Protein AF-0000000086071853 (afdb_homodimer)

Foldseek 3Di:
DFQQPDPDVRSCCALPPPQRQGTPLPDPVSVVSNVVSVVVSVVCCVVPQLVNVLVVLLVVLVVVPDVVPPVCVVVSVQVNLQSVQVNDDPVPRDHDPVVLVVLLVVCVVPVPVSVVVCVVPPGPDDDVVVNVVVVVPPPD/DFQQPDPDVRRCQADFPPQGQGGDLVDPVSVVSNVVSVVVVVVCCVVPQLVNVLVVLLVVLVVVPDVVPPVCVVVSVQVNLQSVQVNDDPVPRDHDPVVLVVLLVVCVVPVPVSVVVCVVPPGPDDDVVVSVVVVVPPPD

Secondary structure (DSSP, 8-state):
-----EETTEE--EETTTEE--S---SHHHHHHHHHHHHHHHHHHHTT-HHHHHHHHHHHHHHH--TT-HHHHHHHHHHHHHHHHHHS-GGG----HHHHHHHHHHHHH-HHHHHHHHHH-SS----HHHHHHHHTS---/-----EETTEE--EETTTEE--S---SHHHHHHHHHHHHHHHHHHHTT-HHHHHHHHHHHHHHH--TT-HHHHHHHHHHHHHHHHHHS-GGG----HHHHHHHHHHHHH-HHHHHHHHHH-SS----HHHHHHHHTS---

Radius of gyration: 21.63 Å; Cα contacts (8 Å, |Δi|>4): 317; chains: 2; bounding box: 40×64×54 Å

Organism: Haemaphysalis longicornis (NCBI:txid44386)

Structure (mmCIF, N/CA/C/O backbone):
data_AF-0000000086071853-model_v1
#
loop_
_entity.id
_entity.type
_entity.pdbx_description
1 polymer 'THAP9-like helix-turn-helix domain-containing protein'
#
loop_
_atom_site.group_PDB
_atom_site.id
_atom_site.type_symbol
_atom_site.label_atom_id
_atom_site.label_alt_id
_atom_site.label_comp_id
_atom_site.label_asym_id
_atom_site.label_entity_id
_atom_site.label_seq_id
_atom_site.pdbx_PDB_ins_code
_atom_site.Cartn_x
_atom_site.Cartn_y
_atom_site.Cartn_z
_atom_site.occupancy
_atom_site.B_iso_or_equiv
_atom_site.auth_seq_id
_atom_site.auth_comp_id
_atom_site.auth_asym_id
_atom_site.auth_atom_id
_atom_site.pdbx_PDB_model_num
ATOM 1 N N . MET A 1 1 ? -1.472 40.062 4.426 1 23.14 1 MET A N 1
ATOM 2 C CA . MET A 1 1 ? -0.405 39.062 4.559 1 23.14 1 MET A CA 1
ATOM 3 C C . MET A 1 1 ? -0.941 37.656 4.34 1 23.14 1 MET A C 1
ATOM 5 O O . MET A 1 1 ? -1.941 37.281 4.941 1 23.14 1 MET A O 1
ATOM 9 N N . SER A 1 2 ? -0.938 37.125 3.193 1 24.7 2 SER A N 1
ATOM 10 C CA . SER A 1 2 ? -1.424 35.844 2.691 1 24.7 2 SER A CA 1
ATOM 11 C C . SER A 1 2 ? -0.624 34.688 3.273 1 24.7 2 SER A C 1
ATOM 13 O O . SER A 1 2 ? 0.604 34.75 3.367 1 24.7 2 SER A O 1
ATOM 15 N N . VAL A 1 3 ? -1.138 34.156 4.434 1 28.75 3 VAL A N 1
ATOM 16 C CA . VAL A 1 3 ? -0.378 33 4.875 1 28.75 3 VAL A CA 1
ATOM 17 C C . VAL A 1 3 ? -0.759 31.781 4.035 1 28.75 3 VAL A C 1
ATOM 19 O O . VAL A 1 3 ? -1.941 31.453 3.904 1 28.75 3 VAL A O 1
ATOM 22 N N . THR A 1 4 ? -0.105 31.484 3.068 1 30.19 4 THR A N 1
ATOM 23 C CA . THR A 1 4 ? -0.177 30.281 2.242 1 30.19 4 THR A CA 1
ATOM 24 C C . THR A 1 4 ? 0.423 29.078 2.977 1 30.19 4 THR A C 1
ATOM 26 O O . THR A 1 4 ? 1.567 29.141 3.43 1 30.19 4 THR A O 1
ATOM 29 N N . LEU A 1 5 ? -0.511 28.359 3.623 1 32.66 5 LEU A N 1
ATOM 30 C CA . LEU A 1 5 ? -0.001 27.156 4.262 1 32.66 5 LEU A CA 1
ATOM 31 C C . LEU A 1 5 ? 0.307 26.078 3.221 1 32.66 5 LEU A C 1
ATOM 33 O O . LEU A 1 5 ? -0.531 25.781 2.367 1 32.66 5 LEU A O 1
ATOM 37 N N . HIS A 1 6 ? 1.364 26.062 2.816 1 33.53 6 HIS A N 1
ATOM 38 C CA . HIS A 1 6 ? 1.812 25.094 1.818 1 33.53 6 HIS A CA 1
ATOM 39 C C . HIS A 1 6 ? 2.078 23.734 2.451 1 33.53 6 HIS A C 1
ATOM 41 O O . HIS A 1 6 ? 2.688 23.641 3.521 1 33.53 6 HIS A O 1
ATOM 47 N N . VAL A 1 7 ? 1.104 22.984 2.369 1 32.97 7 VAL A N 1
ATOM 48 C CA . VAL A 1 7 ? 1.358 21.594 2.713 1 32.97 7 VAL A CA 1
ATOM 49 C C . VAL A 1 7 ? 2.156 20.922 1.598 1 32.97 7 VAL A C 1
ATOM 51 O O . VAL A 1 7 ? 1.646 20.719 0.492 1 32.97 7 VAL A O 1
ATOM 54 N N . MET A 1 8 ? 3.439 20.766 1.644 1 33.81 8 MET A N 1
ATOM 55 C CA . MET A 1 8 ? 4.465 20.5 0.64 1 33.81 8 MET A CA 1
ATOM 56 C C . MET A 1 8 ? 4.562 21.656 -0.358 1 33.81 8 MET A C 1
ATOM 58 O O . MET A 1 8 ? 4.336 22.812 -0.004 1 33.81 8 MET A O 1
ATOM 62 N N . LYS A 1 9 ? 5.102 21.625 -1.516 1 36.38 9 LYS A N 1
ATOM 63 C CA . LYS A 1 9 ? 5.027 22.609 -2.594 1 36.38 9 LYS A CA 1
ATOM 64 C C . LYS A 1 9 ? 3.588 22.812 -3.055 1 36.38 9 LYS A C 1
ATOM 66 O O . LYS A 1 9 ? 3.342 23.453 -4.078 1 36.38 9 LYS A O 1
ATOM 71 N N . THR A 1 10 ? 2.725 21.953 -2.611 1 30.94 10 THR A N 1
ATOM 72 C CA . THR A 1 10 ? 1.334 22.156 -2.998 1 30.94 10 THR A CA 1
ATOM 73 C C . THR A 1 10 ? 0.637 23.094 -2.016 1 30.94 10 THR A C 1
ATOM 75 O O . THR A 1 10 ? 0.728 22.922 -0.801 1 30.94 10 THR A O 1
ATOM 78 N N . ALA A 1 11 ? 0.407 24.234 -2.361 1 35.19 11 ALA A N 1
ATOM 79 C CA . ALA A 1 11 ? -0.503 25.125 -1.643 1 35.19 11 ALA A CA 1
ATOM 80 C C . ALA A 1 11 ? -1.733 24.375 -1.151 1 35.19 11 ALA A C 1
ATOM 82 O O . ALA A 1 11 ? -2.436 23.734 -1.941 1 35.19 11 ALA A O 1
ATOM 83 N N . VAL A 1 12 ? -1.553 23.719 0.086 1 35.72 12 VAL A N 1
ATOM 84 C CA . VAL A 1 12 ? -2.76 23.094 0.626 1 35.72 12 VAL A CA 1
ATOM 85 C C . VAL A 1 12 ? -3.705 24.172 1.143 1 35.72 12 VAL A C 1
ATOM 87 O O . VAL A 1 12 ? -3.383 24.891 2.096 1 35.72 12 VAL A O 1
ATOM 90 N N . ARG A 1 13 ? -4.402 24.734 0.307 1 41.09 13 ARG A N 1
ATOM 91 C CA . ARG A 1 13 ? -5.398 25.766 0.585 1 41.09 13 ARG A CA 1
ATOM 92 C C . ARG A 1 13 ? -6.504 25.234 1.489 1 41.09 13 ARG A C 1
ATOM 94 O O . ARG A 1 13 ? -7.242 26.016 2.102 1 41.09 13 ARG A O 1
ATOM 101 N N . LYS A 1 14 ? -6.859 23.938 1.323 1 38.22 14 LYS A N 1
ATOM 102 C CA . LYS A 1 14 ? -7.945 23.297 2.059 1 38.22 14 LYS A CA 1
ATOM 103 C C . LYS A 1 14 ? -7.434 22.125 2.879 1 38.22 14 LYS A C 1
ATOM 105 O O . LYS A 1 14 ? -6.668 21.297 2.377 1 38.22 14 LYS A O 1
ATOM 110 N N . LEU A 1 15 ? -7.316 22.328 4.094 1 35.12 15 LEU A N 1
ATOM 111 C CA . LEU A 1 15 ? -6.961 21.219 4.977 1 35.12 15 LEU A CA 1
ATOM 112 C C . LEU A 1 15 ? -8.203 20.438 5.402 1 35.12 15 LEU A C 1
ATOM 114 O O . LEU A 1 15 ? -9.062 20.984 6.113 1 35.12 15 LEU A O 1
ATOM 118 N N . GLY A 1 16 ? -8.367 19.375 4.91 1 36.28 16 GLY A N 1
ATOM 119 C CA . GLY A 1 16 ? -9.586 18.594 5.094 1 36.28 16 GLY A CA 1
ATOM 120 C C . GLY A 1 16 ? -10.773 19.172 4.359 1 36.28 16 GLY A C 1
ATOM 121 O O . GLY A 1 16 ? -10.617 20.062 3.514 1 36.28 16 GLY A O 1
ATOM 122 N N . ALA A 1 17 ? -11.93 18.453 4.273 1 37.22 17 ALA A N 1
ATOM 123 C CA . ALA A 1 17 ? -13.125 18.922 3.566 1 37.22 17 ALA A CA 1
ATOM 124 C C . ALA A 1 17 ? -13.477 20.344 3.967 1 37.22 17 ALA A C 1
ATOM 126 O O . ALA A 1 17 ? -14.133 21.062 3.207 1 37.22 17 ALA A O 1
ATOM 127 N N . ASN A 1 18 ? -13.305 20.562 5.121 1 35.5 18 ASN A N 1
ATOM 128 C CA . ASN A 1 18 ? -13.938 21.781 5.637 1 35.5 18 ASN A CA 1
ATOM 129 C C . ASN A 1 18 ? -12.906 22.844 5.988 1 35.5 18 ASN A C 1
ATOM 131 O O . ASN A 1 18 ? -13.25 23.891 6.543 1 35.5 18 ASN A O 1
ATOM 135 N N . LEU A 1 19 ? -11.758 22.406 6.121 1 35.84 19 LEU A N 1
ATOM 136 C CA . LEU A 1 19 ? -10.922 23.453 6.676 1 35.84 19 LEU A CA 1
ATOM 137 C C . LEU A 1 19 ? -10.328 24.312 5.566 1 35.84 19 LEU A C 1
ATOM 139 O O . LEU A 1 19 ? -9.586 23.812 4.719 1 35.84 19 LEU A O 1
ATOM 143 N N . VAL A 1 20 ? -10.914 25.281 5.301 1 34.81 20 VAL A N 1
ATOM 144 C CA . VAL A 1 20 ? -10.383 26.359 4.48 1 34.81 20 VAL A CA 1
ATOM 145 C C . VAL A 1 20 ? -9.18 27 5.176 1 34.81 20 VAL A C 1
ATOM 147 O O . VAL A 1 20 ? -9.266 27.391 6.34 1 34.81 20 VAL A O 1
ATOM 150 N N . VAL A 1 21 ? -7.992 26.609 4.875 1 38.59 21 VAL A N 1
ATOM 151 C CA . VAL A 1 21 ? -6.781 27.219 5.406 1 38.59 21 VAL A CA 1
ATOM 152 C C . VAL A 1 21 ? -6.77 28.703 5.066 1 38.59 21 VAL A C 1
ATOM 154 O O . VAL A 1 21 ? -6.754 29.078 3.891 1 38.59 21 VAL A O 1
ATOM 157 N N . PRO A 1 22 ? -7.133 29.484 5.996 1 37.41 22 PRO A N 1
ATOM 158 C CA . PRO A 1 22 ? -7.164 30.906 5.652 1 37.41 22 PRO A CA 1
ATOM 159 C C . PRO A 1 22 ? -5.828 31.406 5.109 1 37.41 22 PRO A C 1
ATOM 161 O O . PRO A 1 22 ? -4.777 30.844 5.438 1 37.41 22 PRO A O 1
ATOM 164 N N . GLU A 1 23 ? -5.777 32.125 4.039 1 37.16 23 GLU A N 1
ATOM 165 C CA . GLU A 1 23 ? -4.609 32.781 3.449 1 37.16 23 GLU A CA 1
ATOM 166 C C . GLU A 1 23 ? -3.656 33.281 4.527 1 37.16 23 GLU A C 1
ATOM 168 O O . GLU A 1 23 ? -2.795 32.531 5 1 37.16 23 GLU A O 1
ATOM 173 N N . ILE A 1 24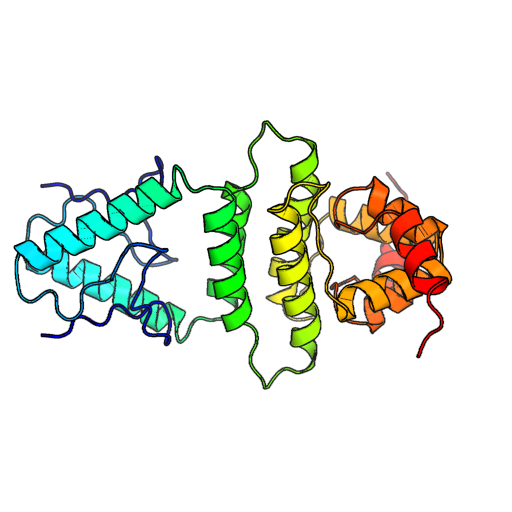 ? -3.137 34.656 4.586 1 37.38 24 ILE A N 1
ATOM 174 C CA . ILE A 1 24 ? -2.281 35.406 5.496 1 37.38 24 ILE A CA 1
ATOM 175 C C . ILE A 1 24 ? -3.014 35.656 6.812 1 37.38 24 ILE A C 1
ATOM 177 O O . ILE A 1 24 ? -4.066 36.312 6.84 1 37.38 24 ILE A O 1
ATOM 181 N N . ALA A 1 25 ? -2.932 34.719 7.719 1 42.28 25 ALA A N 1
ATOM 182 C CA . ALA A 1 25 ? -3.516 35.125 8.992 1 42.28 25 ALA A CA 1
ATOM 183 C C . ALA A 1 25 ? -2.789 36.344 9.578 1 42.28 25 ALA A C 1
ATOM 185 O O . ALA A 1 25 ? -1.699 36.188 10.141 1 42.28 25 ALA A O 1
ATOM 186 N N . ASP A 1 26 ? -2.963 37.531 9.07 1 42.69 26 ASP A N 1
ATOM 187 C CA . ASP A 1 26 ? -2.406 38.812 9.477 1 42.69 26 ASP A CA 1
ATOM 188 C C . ASP A 1 26 ? -2.975 39.25 10.82 1 42.69 26 ASP A C 1
ATOM 190 O O . ASP A 1 26 ? -2.59 40.312 11.352 1 42.69 26 ASP A O 1
ATOM 194 N N . SER A 1 27 ? -3.965 38.562 11.422 1 47.28 27 SER A N 1
ATOM 195 C CA . SER A 1 27 ? -4.539 39 12.688 1 47.28 27 SER A CA 1
ATOM 196 C C . SER A 1 27 ? -4.57 37.875 13.703 1 47.28 27 SER A C 1
ATOM 198 O O . SER A 1 27 ? -4.484 36.688 13.336 1 47.28 27 SER A O 1
ATOM 200 N N . LYS A 1 28 ? -4.438 38.281 15.086 1 49.62 28 LYS A N 1
ATOM 201 C CA . LYS A 1 28 ? -4.562 37.312 16.188 1 49.62 28 LYS A CA 1
ATOM 202 C C . LYS A 1 28 ? -5.766 36.406 15.984 1 49.62 28 LYS A C 1
ATOM 204 O O . LYS A 1 28 ? -5.672 35.188 16.203 1 49.62 28 LYS A O 1
ATOM 209 N N . ASN A 1 29 ? -6.785 36.938 15.539 1 50.5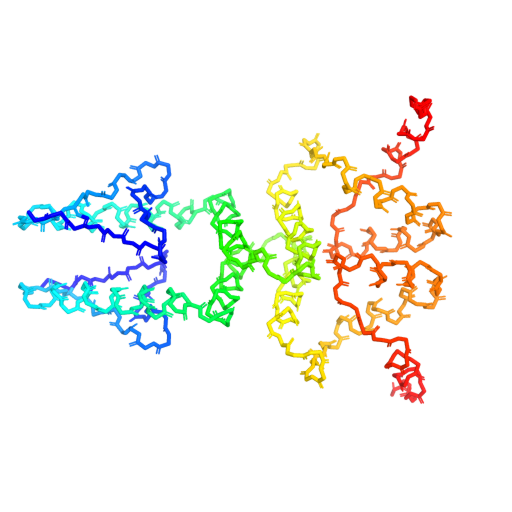3 29 ASN A N 1
ATOM 210 C CA . ASN A 1 29 ? -8.008 36.156 15.305 1 50.53 29 ASN A CA 1
ATOM 211 C C . ASN A 1 29 ? -7.84 35.188 14.156 1 50.53 29 ASN A C 1
ATOM 213 O O . ASN A 1 29 ? -8.344 34.062 14.219 1 50.53 29 ASN A O 1
ATOM 217 N N . GLY A 1 30 ? -7.113 35.594 13.18 1 48.31 30 GLY A N 1
ATOM 218 C CA . GLY A 1 30 ? -6.879 34.688 12.055 1 48.31 30 GLY A CA 1
ATOM 219 C C . GLY A 1 30 ? -6.031 33.5 12.414 1 48.31 30 GLY A C 1
ATOM 220 O O . GLY A 1 30 ? -6.293 32.375 11.953 1 48.31 30 GLY A O 1
ATOM 221 N N . ILE A 1 31 ? -5.156 33.781 13.242 1 50.09 31 ILE A N 1
ATOM 222 C CA . ILE A 1 31 ? -4.281 32.719 13.719 1 50.09 31 ILE A CA 1
ATOM 223 C C . ILE A 1 31 ? -5.078 31.734 14.586 1 50.09 31 ILE A C 1
ATOM 225 O O . ILE A 1 31 ? -4.93 30.516 14.453 1 50.09 31 ILE A O 1
ATOM 229 N N . VAL A 1 32 ? -5.887 32.219 15.422 1 51.56 32 VAL A N 1
ATOM 230 C CA . VAL A 1 32 ? -6.738 31.391 16.266 1 51.56 32 VAL A CA 1
ATOM 231 C C . VAL A 1 32 ? -7.68 30.562 15.398 1 51.56 32 VAL A C 1
ATOM 233 O O . VAL A 1 32 ? -7.848 29.359 15.625 1 51.56 32 VAL A O 1
ATOM 236 N N . GLU A 1 33 ? -8.242 31.078 14.43 1 53.03 33 GLU A N 1
ATOM 237 C CA . GLU A 1 33 ? -9.141 30.359 13.523 1 53.03 33 GLU A CA 1
ATOM 238 C C . GLU A 1 33 ? -8.414 29.25 12.773 1 53.03 33 GLU A C 1
ATOM 240 O O . GLU A 1 33 ? -8.961 28.172 12.578 1 53.03 33 GLU A O 1
ATOM 245 N N . LEU A 1 34 ? -7.262 29.578 12.391 1 52.19 34 LEU A N 1
ATOM 246 C CA . LEU A 1 34 ? -6.441 28.578 11.727 1 52.19 34 LEU A CA 1
ATOM 247 C C . LEU A 1 34 ? -6.129 27.422 12.672 1 52.19 34 LEU A C 1
ATOM 249 O O . LEU A 1 34 ? -6.223 26.25 12.281 1 52.19 34 LEU A O 1
ATOM 253 N N . LEU A 1 35 ? -5.781 27.922 13.797 1 51.69 35 LEU A N 1
ATOM 254 C CA . LEU A 1 35 ? -5.449 26.906 14.789 1 51.69 35 LEU A CA 1
ATOM 255 C C . LEU A 1 35 ? -6.672 26.062 15.133 1 51.69 35 LEU A C 1
ATOM 257 O O . LEU A 1 35 ? -6.578 24.844 15.266 1 51.69 35 LEU A O 1
ATOM 261 N N . GLU A 1 36 ? -7.766 26.734 15.266 1 52.88 36 GLU A N 1
ATOM 262 C CA . GLU A 1 36 ? -9.023 26.031 15.477 1 52.88 36 GLU A CA 1
ATOM 263 C C . GLU A 1 36 ? -9.359 25.125 14.289 1 52.88 36 GLU A C 1
ATOM 265 O O . GLU A 1 36 ? -9.867 24.016 14.469 1 52.88 36 GLU A O 1
ATOM 270 N N . GLY A 1 37 ? -9.133 25.562 13.211 1 49.47 37 GLY A N 1
ATOM 271 C CA . GLY A 1 37 ? -9.336 24.75 12.016 1 49.47 37 GLY A CA 1
ATOM 272 C C . GLY A 1 37 ? -8.461 23.516 11.984 1 49.47 37 GLY A C 1
ATOM 273 O O . GLY A 1 37 ? -8.93 22.438 11.641 1 49.47 37 GLY A O 1
ATOM 274 N N . ILE A 1 38 ? -7.266 23.797 12.344 1 50.34 38 ILE A N 1
ATOM 275 C CA . ILE A 1 38 ? -6.324 22.672 12.406 1 50.34 38 ILE A CA 1
ATOM 276 C C . ILE A 1 38 ? -6.746 21.703 13.508 1 50.34 38 ILE A C 1
ATOM 278 O O . ILE A 1 38 ? -6.672 20.484 13.328 1 50.34 38 ILE A O 1
ATOM 282 N N . GLU A 1 39 ? -7.125 22.297 14.641 1 46.91 39 GLU A N 1
ATOM 283 C CA . GLU A 1 39 ? -7.621 21.469 15.734 1 46.91 39 GLU A CA 1
ATOM 284 C C . GLU A 1 39 ? -8.852 20.672 15.312 1 46.91 39 GLU A C 1
ATOM 286 O O . GLU A 1 39 ? -8.977 19.484 15.641 1 46.91 39 GLU A O 1
ATOM 291 N N . LYS A 1 40 ? -9.672 21.422 14.797 1 47.06 40 LYS A N 1
ATOM 292 C CA . LYS A 1 40 ? -10.852 20.734 14.281 1 47.06 40 LYS A CA 1
ATOM 293 C C . LYS A 1 40 ? -10.477 19.703 13.219 1 47.06 40 LYS A C 1
ATOM 295 O O . LYS A 1 40 ? -11.062 18.625 13.164 1 47.06 40 LYS A O 1
ATOM 300 N N . TRP A 1 41 ? -9.664 20.125 12.469 1 46.09 41 TRP A N 1
ATOM 301 C CA . TRP A 1 41 ? -9.141 19.188 11.484 1 46.09 41 TRP A CA 1
ATOM 302 C C . TRP A 1 41 ? -8.5 17.984 12.172 1 46.09 41 TRP A C 1
ATOM 304 O O . TRP A 1 41 ? -8.695 16.844 11.75 1 46.09 41 TRP A O 1
ATOM 314 N N . ASP A 1 42 ? -7.656 18.328 13.117 1 43.88 42 ASP A N 1
ATOM 315 C CA . ASP A 1 42 ? -7.055 17.266 13.906 1 43.88 42 ASP A CA 1
ATOM 316 C C . ASP A 1 42 ? -8.117 16.453 14.648 1 43.88 42 ASP A C 1
ATOM 318 O O . ASP A 1 42 ? -8.039 15.234 14.727 1 43.88 42 ASP A O 1
ATOM 322 N N . GLY A 1 43 ? -8.852 17.203 15.383 1 41.69 43 GLY A N 1
ATOM 323 C CA . GLY A 1 43 ? -10 16.531 15.969 1 41.69 43 GLY A CA 1
ATOM 324 C C . GLY A 1 43 ? -10.82 15.75 14.961 1 41.69 43 GLY A C 1
ATOM 325 O O . GLY A 1 43 ? -11.273 14.641 15.242 1 41.69 43 GLY A O 1
ATOM 326 N N . ASP A 1 44 ? -11.18 16.469 14.07 1 40.16 44 ASP A N 1
ATOM 327 C CA . ASP A 1 44 ? -11.914 15.797 13 1 40.16 44 ASP A CA 1
ATOM 328 C C . ASP A 1 44 ? -11.07 14.688 12.375 1 40.16 44 ASP A C 1
ATOM 330 O O . ASP A 1 44 ? -11.609 13.664 11.938 1 40.16 44 ASP A O 1
ATOM 334 N N . LEU A 1 45 ? -9.797 14.961 12.211 1 40.28 45 LEU A N 1
ATOM 335 C CA . LEU A 1 45 ? -8.953 13.844 11.836 1 40.28 45 LEU A CA 1
ATOM 336 C C . LEU A 1 45 ? -8.984 12.75 12.898 1 40.28 45 LEU A C 1
ATOM 338 O O . LEU A 1 45 ? -8.914 11.562 12.586 1 40.28 45 LEU A O 1
ATOM 342 N N . MET A 1 46 ? -8.836 13.133 14.203 1 41.56 46 MET A N 1
ATOM 343 C CA . MET A 1 46 ? -8.945 12.125 15.25 1 41.56 46 MET A CA 1
ATOM 344 C C . MET A 1 46 ? -10.281 11.383 15.156 1 41.56 46 MET A C 1
ATOM 346 O O . MET A 1 46 ? -10.398 10.25 15.633 1 41.56 46 MET A O 1
ATOM 350 N N . SER A 1 47 ? -11.219 12.18 15.336 1 43.44 47 SER A N 1
ATOM 351 C CA . SER A 1 47 ? -12.367 11.344 15.023 1 43.44 47 SER A CA 1
ATOM 352 C C . SER A 1 47 ? -12.242 10.719 13.633 1 43.44 47 SER A C 1
ATOM 354 O O . SER A 1 47 ? -13.008 11.047 12.727 1 43.44 47 SER A O 1
ATOM 356 N N . ASP A 1 48 ? -10.992 10.898 13.156 1 49.62 48 ASP A N 1
ATOM 357 C CA . ASP A 1 48 ? -10.523 10.797 11.773 1 49.62 48 ASP A CA 1
ATOM 358 C C . ASP A 1 48 ? -11.008 9.5 11.125 1 49.62 48 ASP A C 1
ATOM 360 O O . ASP A 1 48 ? -10.648 8.406 11.578 1 49.62 48 ASP A O 1
ATOM 364 N N . SER A 1 49 ? -12.125 9.719 10.664 1 66.12 49 SER A N 1
ATOM 365 C CA . SER A 1 49 ? -12.773 8.633 9.938 1 66.12 49 SER A CA 1
ATOM 366 C C . SER A 1 49 ? -11.781 7.914 9.023 1 66.12 49 SER A C 1
ATOM 368 O O . SER A 1 49 ? -10.789 8.5 8.594 1 66.12 49 SER A O 1
ATOM 370 N N . VAL A 1 50 ? -11.656 6.766 9.266 1 78.75 50 VAL A N 1
ATOM 371 C CA . VAL A 1 50 ? -10.922 5.898 8.352 1 78.75 50 VAL A CA 1
ATOM 372 C C . VAL A 1 50 ? -10.859 6.539 6.969 1 78.75 50 VAL A C 1
ATOM 374 O O . VAL A 1 50 ? -9.812 6.523 6.316 1 78.75 50 VAL A O 1
ATOM 377 N N . ALA A 1 51 ? -11.82 7.273 6.664 1 81.25 51 ALA A N 1
ATOM 378 C CA . ALA A 1 51 ? -11.914 7.887 5.344 1 81.25 51 ALA A CA 1
ATOM 379 C C . ALA A 1 51 ? -10.938 9.047 5.207 1 81.25 51 ALA A C 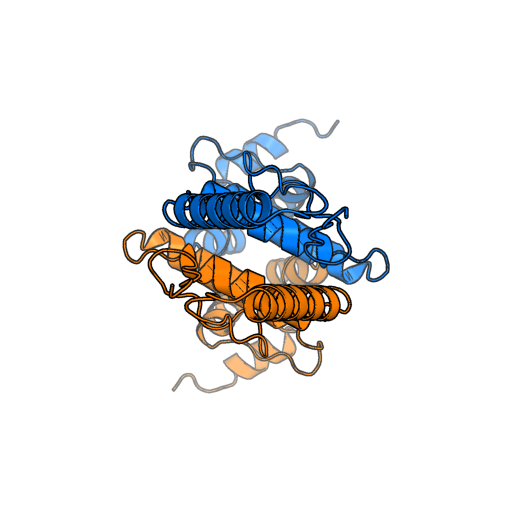1
ATOM 381 O O . ALA A 1 51 ? -10.266 9.188 4.184 1 81.25 51 ALA A O 1
ATOM 382 N N . GLU A 1 52 ? -10.852 9.781 6.18 1 75.94 52 GLU A N 1
ATOM 383 C CA . GLU A 1 52 ? -9.969 10.945 6.133 1 75.94 52 GLU A CA 1
ATOM 384 C C . GLU A 1 52 ? -8.5 10.523 6.078 1 75.94 52 GLU A C 1
ATOM 386 O O . GLU A 1 52 ? -7.703 11.125 5.355 1 75.94 52 GLU A O 1
ATOM 391 N N . ILE A 1 53 ? -8.164 9.586 6.863 1 79.75 53 ILE A N 1
ATOM 392 C CA . ILE A 1 53 ? -6.801 9.062 6.867 1 79.75 53 ILE A CA 1
ATOM 393 C C . ILE A 1 53 ? -6.465 8.484 5.496 1 79.75 53 ILE A C 1
ATOM 395 O O . ILE A 1 53 ? -5.398 8.766 4.941 1 79.75 53 ILE A O 1
ATOM 399 N N . CYS A 1 54 ? -7.32 7.738 5 1 87 54 CYS A N 1
ATOM 400 C CA . CYS A 1 54 ? -7.102 7.141 3.689 1 87 54 CYS A CA 1
ATOM 401 C C . CYS A 1 54 ? -6.918 8.211 2.621 1 87 54 CYS A C 1
ATOM 403 O O . CYS A 1 54 ? -6.043 8.094 1.764 1 87 54 CYS A O 1
ATOM 405 N N . GLU A 1 55 ? -7.656 9.227 2.688 1 83.62 55 GLU A N 1
ATOM 406 C CA . GLU A 1 55 ? -7.516 10.336 1.743 1 83.62 55 GLU A CA 1
ATOM 407 C C . GLU A 1 55 ? -6.152 11.008 1.879 1 83.62 55 GLU A C 1
ATOM 409 O O . GLU A 1 55 ? -5.512 11.328 0.876 1 83.62 55 GLU A O 1
ATOM 414 N N . ALA A 1 56 ? -5.812 11.195 3.061 1 76.19 56 ALA A N 1
ATOM 415 C CA . ALA A 1 56 ? -4.508 11.797 3.32 1 76.19 56 ALA A CA 1
ATOM 416 C C . ALA A 1 56 ? -3.379 10.922 2.789 1 76.19 56 ALA A C 1
ATOM 418 O O . ALA A 1 56 ? -2.432 11.422 2.178 1 76.19 56 ALA A O 1
ATOM 419 N N . VAL A 1 57 ? -3.453 9.664 3.029 1 87.88 57 VAL A N 1
ATOM 420 C CA . VAL A 1 57 ? -2.459 8.727 2.521 1 87.88 57 VAL A CA 1
ATOM 421 C C . VAL A 1 57 ? -2.389 8.82 0.998 1 87.88 57 VAL A C 1
ATOM 423 O O . VAL A 1 57 ? -1.301 8.922 0.426 1 87.88 57 VAL A O 1
ATOM 426 N N . CYS A 1 58 ? -3.484 8.875 0.397 1 88.62 58 CYS A N 1
ATOM 427 C CA . CYS A 1 58 ? -3.525 8.945 -1.059 1 88.62 58 CYS A CA 1
ATOM 428 C C . CYS A 1 58 ? -2.914 10.25 -1.558 1 88.62 58 CYS A C 1
ATOM 430 O O . CYS A 1 58 ? -2.199 10.266 -2.561 1 88.62 58 CYS A O 1
ATOM 432 N N . LEU A 1 59 ? -3.146 11.289 -0.858 1 81.69 59 LEU A N 1
ATOM 433 C CA . LEU A 1 59 ? -2.564 12.57 -1.229 1 81.69 59 LEU A CA 1
ATOM 434 C C . LEU A 1 59 ? -1.043 12.531 -1.134 1 81.69 59 LEU A C 1
ATOM 436 O O . LEU A 1 59 ? -0.346 13.023 -2.021 1 81.69 59 LEU A O 1
ATOM 440 N N . LEU A 1 60 ? -0.574 11.977 -0.148 1 81.5 60 LEU A N 1
ATOM 441 C CA . LEU A 1 60 ? 0.865 11.836 0.051 1 81.5 60 LEU A CA 1
ATOM 442 C C . LEU A 1 60 ? 1.478 10.93 -1.008 1 81.5 60 LEU A C 1
ATOM 444 O O . LEU A 1 60 ? 2.537 11.234 -1.56 1 81.5 60 LEU A O 1
ATOM 448 N N . LEU A 1 61 ? 0.83 9.883 -1.312 1 88.81 61 LEU A N 1
ATOM 449 C CA . LEU A 1 61 ? 1.297 8.969 -2.35 1 88.81 61 LEU A CA 1
ATOM 450 C C . LEU A 1 61 ? 1.373 9.68 -3.701 1 88.81 61 LEU A C 1
ATOM 452 O O . LEU A 1 61 ? 2.311 9.453 -4.469 1 88.81 61 LEU A O 1
ATOM 456 N N . ASP A 1 62 ? 0.466 10.516 -4.008 1 82.75 62 ASP A N 1
ATOM 457 C CA . ASP A 1 62 ? 0.485 11.281 -5.254 1 82.75 62 ASP A CA 1
ATOM 458 C C . ASP A 1 62 ? 1.722 12.172 -5.328 1 82.75 62 ASP A C 1
ATOM 460 O O . ASP A 1 62 ? 2.238 12.438 -6.418 1 82.75 62 ASP A O 1
ATOM 464 N N . GLN A 1 63 ? 2.176 12.539 -4.25 1 77.06 63 GLN A N 1
ATOM 465 C CA . GLN A 1 63 ? 3.367 13.383 -4.207 1 77.06 63 GLN A CA 1
ATOM 466 C C . GLN A 1 63 ? 4.621 12.578 -4.527 1 77.06 63 GLN A C 1
ATOM 468 O O . GLN A 1 63 ? 5.645 13.141 -4.918 1 77.06 63 GLN A O 1
ATOM 473 N N . LEU A 1 64 ? 4.586 11.344 -4.199 1 81.62 64 LEU A N 1
ATOM 474 C CA . LEU A 1 64 ? 5.719 10.477 -4.5 1 81.62 64 LEU A CA 1
ATOM 475 C C . LEU A 1 64 ? 5.785 10.164 -5.992 1 81.62 64 LEU A C 1
ATOM 477 O O . LEU A 1 64 ? 6.84 9.789 -6.504 1 81.62 64 LEU A O 1
ATOM 481 N N . SER A 1 65 ? 4.633 10.227 -6.613 1 75.62 65 SER A N 1
ATOM 482 C CA . SER A 1 65 ? 4.578 9.898 -8.031 1 75.62 65 SER A CA 1
ATOM 483 C C . SER A 1 65 ? 5.266 10.977 -8.875 1 75.62 65 SER A C 1
ATOM 485 O O . SER A 1 65 ? 4.852 12.133 -8.859 1 75.62 65 SER A O 1
ATOM 487 N N . THR A 1 66 ? 6.535 11 -8.891 1 66.12 66 THR A N 1
ATOM 488 C CA . THR A 1 66 ? 7.246 11.93 -9.766 1 66.12 66 THR A CA 1
ATOM 489 C C . THR A 1 66 ? 7.367 11.359 -11.172 1 66.12 66 THR A C 1
ATOM 491 O O . THR A 1 66 ? 7.504 10.148 -11.352 1 66.12 66 THR A O 1
ATOM 494 N N . PRO A 1 67 ? 6.855 12.172 -12.094 1 56.72 67 PRO A N 1
ATOM 495 C CA . PRO A 1 67 ? 6.84 11.75 -13.5 1 56.72 67 PRO A CA 1
ATOM 496 C C . PRO A 1 67 ? 8.164 11.133 -13.938 1 56.72 67 PRO A C 1
ATOM 498 O O . PRO A 1 67 ? 8.211 10.406 -14.938 1 56.72 67 PRO A O 1
ATOM 501 N N . HIS A 1 68 ? 9.195 11.383 -13.328 1 53.91 68 HIS A N 1
ATOM 502 C CA . HIS A 1 68 ? 10.469 10.969 -13.891 1 53.91 68 HIS A CA 1
ATOM 503 C C . HIS A 1 68 ? 10.781 9.516 -13.555 1 53.91 68 HIS A C 1
ATOM 505 O O . HIS A 1 68 ? 11.68 8.914 -14.133 1 53.91 68 HIS A O 1
ATOM 511 N N . ALA A 1 69 ? 10.148 9.008 -12.586 1 56.16 69 ALA A N 1
ATOM 512 C CA . ALA A 1 69 ? 10.531 7.629 -12.305 1 56.16 69 ALA A CA 1
ATOM 513 C C . ALA A 1 69 ? 9.445 6.652 -12.742 1 56.16 69 ALA A C 1
ATOM 515 O O . ALA A 1 69 ? 8.445 6.469 -12.039 1 56.16 69 ALA A O 1
ATOM 516 N N . GLU A 1 70 ? 9.328 6.328 -14.016 1 57.75 70 GLU A N 1
ATOM 517 C CA . GLU A 1 70 ? 8.359 5.426 -14.633 1 57.75 70 GLU A CA 1
ATOM 518 C C . GLU A 1 70 ? 8.133 4.188 -13.773 1 57.75 70 GLU A C 1
ATOM 520 O O . GLU A 1 70 ? 6.992 3.732 -13.625 1 57.75 70 GLU A O 1
ATOM 525 N N . ASP A 1 71 ? 9.211 3.721 -13.086 1 63.19 71 ASP A N 1
ATOM 526 C CA . ASP A 1 71 ? 9.164 2.439 -12.383 1 63.19 71 ASP A CA 1
ATOM 527 C C . ASP A 1 71 ? 8.391 2.559 -11.07 1 63.19 71 ASP A C 1
ATOM 529 O O . ASP A 1 71 ? 7.742 1.604 -10.641 1 63.19 71 ASP A O 1
ATOM 533 N N . ASP A 1 72 ? 8.164 3.736 -10.664 1 75 72 ASP A N 1
ATOM 534 C CA . ASP A 1 72 ? 7.578 3.926 -9.344 1 75 72 ASP A CA 1
ATOM 535 C C . ASP A 1 72 ? 6.07 4.141 -9.438 1 75 72 ASP A C 1
ATOM 537 O O . ASP A 1 72 ? 5.352 3.99 -8.445 1 75 72 ASP A O 1
ATOM 541 N N . GLY A 1 73 ? 5.621 4.234 -10.664 1 85.75 73 GLY A N 1
ATOM 542 C CA . GLY A 1 73 ? 4.227 4.594 -10.852 1 85.75 73 GLY A CA 1
ATOM 543 C C . GLY A 1 73 ? 3.27 3.461 -10.523 1 85.75 73 GLY A C 1
ATOM 544 O O . GLY A 1 73 ? 2.24 3.678 -9.883 1 85.75 73 GLY A O 1
ATOM 545 N N . ASP A 1 74 ? 3.627 2.35 -10.953 1 90.69 74 ASP A N 1
ATOM 546 C CA . ASP A 1 74 ? 2.752 1.201 -10.742 1 90.69 74 ASP A CA 1
ATOM 547 C C . ASP A 1 74 ? 2.605 0.891 -9.25 1 90.69 74 ASP A C 1
ATOM 549 O O . ASP A 1 74 ? 1.509 0.58 -8.781 1 90.69 74 ASP A O 1
ATOM 553 N N . CYS A 1 75 ? 3.713 1.024 -8.57 1 93.38 75 CYS A N 1
ATOM 554 C CA . CYS A 1 75 ? 3.703 0.77 -7.137 1 93.38 75 CYS A CA 1
ATOM 555 C C . CYS A 1 75 ? 2.797 1.76 -6.414 1 93.38 75 CYS A C 1
ATOM 557 O O . CYS A 1 75 ? 1.974 1.364 -5.586 1 93.38 75 CYS A O 1
ATOM 559 N N . ILE A 1 76 ? 2.865 2.959 -6.777 1 93.94 76 ILE A N 1
ATOM 560 C CA . ILE A 1 76 ? 2.084 4.012 -6.137 1 93.94 76 ILE A CA 1
ATOM 561 C C . ILE A 1 76 ? 0.603 3.824 -6.461 1 93.94 76 ILE A C 1
ATOM 563 O O . ILE A 1 76 ? -0.252 3.939 -5.578 1 93.94 76 ILE A O 1
ATOM 567 N N . ARG A 1 77 ? 0.33 3.576 -7.672 1 93.94 77 ARG A N 1
ATOM 568 C CA . ARG A 1 77 ? -1.048 3.334 -8.086 1 93.94 77 ARG A CA 1
ATOM 569 C C . ARG A 1 77 ? -1.653 2.162 -7.324 1 93.94 77 ARG A C 1
ATOM 571 O O . ARG A 1 77 ? -2.814 2.217 -6.91 1 93.94 77 ARG A O 1
ATOM 578 N N . PHE A 1 78 ? -0.906 1.159 -7.195 1 96.19 78 PHE A N 1
ATOM 579 C CA . PHE A 1 78 ? -1.359 -0.013 -6.453 1 96.19 78 PHE A CA 1
ATOM 580 C C . PHE A 1 78 ? -1.652 0.344 -5.004 1 96.19 78 PHE A C 1
ATOM 582 O O . PHE A 1 78 ? -2.689 -0.042 -4.461 1 96.19 78 PHE A O 1
ATOM 589 N N . LEU A 1 79 ? -0.724 1.022 -4.418 1 96.75 79 LEU A N 1
ATOM 590 C CA . LEU A 1 79 ? -0.903 1.406 -3.023 1 96.75 79 LEU A CA 1
ATOM 591 C C . LEU A 1 79 ? -2.15 2.268 -2.852 1 96.75 79 LEU A C 1
ATOM 593 O O . LEU A 1 79 ? -2.93 2.059 -1.92 1 96.75 79 LEU A O 1
ATOM 597 N N . ARG A 1 80 ? -2.324 3.129 -3.73 1 94.44 80 ARG A N 1
ATOM 598 C CA . ARG A 1 80 ? -3.516 3.973 -3.697 1 94.44 80 ARG A CA 1
ATOM 599 C C . ARG A 1 80 ? -4.785 3.135 -3.816 1 94.44 80 ARG A C 1
ATOM 601 O O . ARG A 1 80 ? -5.75 3.355 -3.082 1 94.44 80 ARG A O 1
ATOM 608 N N . GLU A 1 81 ? -4.762 2.256 -4.785 1 96.25 81 GLU A N 1
ATOM 609 C CA . GLU A 1 81 ? -5.887 1.346 -4.984 1 96.25 81 GLU A CA 1
ATOM 610 C C . GLU A 1 81 ? -6.207 0.58 -3.703 1 96.25 81 GLU A C 1
ATOM 612 O O . GLU A 1 81 ? -7.371 0.487 -3.305 1 96.25 81 GLU A O 1
ATOM 617 N N . GLN A 1 82 ? -5.262 0.014 -3.074 1 96.38 82 GLN A N 1
ATOM 618 C CA . GLN A 1 82 ? -5.438 -0.789 -1.867 1 96.38 82 GLN A CA 1
ATOM 619 C C . GLN A 1 82 ? -5.988 0.056 -0.721 1 96.38 82 GLN A C 1
ATOM 621 O O . GLN A 1 82 ? -6.84 -0.404 0.042 1 96.38 82 GLN A O 1
ATOM 626 N N . VAL A 1 83 ? -5.484 1.255 -0.604 1 94.69 83 VAL A N 1
ATOM 627 C CA . VAL A 1 83 ? -5.957 2.146 0.45 1 94.69 83 VAL A CA 1
ATOM 628 C C . VAL A 1 83 ? -7.426 2.492 0.214 1 94.69 83 VAL A C 1
ATOM 630 O O . VAL A 1 83 ? -8.227 2.514 1.154 1 94.69 83 VAL A O 1
ATOM 633 N N . SER A 1 84 ? -7.746 2.764 -1.006 1 93.81 84 SER A N 1
ATOM 634 C CA . SER A 1 84 ? -9.133 3.059 -1.346 1 93.81 84 SER A CA 1
ATOM 635 C C . SER A 1 84 ? -10.039 1.873 -1.041 1 93.81 84 SER A C 1
ATOM 637 O O . SER A 1 84 ? -11.141 2.047 -0.518 1 93.81 84 SER A O 1
ATOM 639 N N . LEU A 1 85 ? -9.586 0.734 -1.354 1 94.38 85 LEU A N 1
ATOM 640 C CA . LEU A 1 85 ? -10.352 -0.478 -1.104 1 94.38 85 LEU A CA 1
ATOM 641 C C . LEU A 1 85 ? -10.484 -0.741 0.393 1 94.38 85 LEU A C 1
ATOM 643 O O . LEU A 1 85 ? -11.508 -1.25 0.853 1 94.38 85 LEU A O 1
ATOM 647 N N . PHE A 1 86 ? -9.477 -0.403 1.076 1 91.56 86 PHE A N 1
ATOM 648 C CA . PHE A 1 86 ? -9.477 -0.579 2.523 1 91.56 86 PHE A CA 1
ATOM 649 C C . PHE A 1 86 ? -10.594 0.233 3.168 1 91.56 86 PHE A C 1
ATOM 651 O O . PHE A 1 86 ? -11.227 -0.221 4.125 1 91.56 86 PHE A O 1
ATOM 658 N N . GLN A 1 87 ? -10.742 1.321 2.654 1 87.12 87 GLN A N 1
ATOM 659 C CA . GLN A 1 87 ? -11.742 2.242 3.189 1 87.12 87 GLN A CA 1
ATOM 660 C C . GLN A 1 87 ? -13.156 1.761 2.877 1 87.12 87 GLN A C 1
ATOM 662 O O . GLN A 1 87 ? -14.078 1.948 3.68 1 87.12 87 GLN A O 1
ATOM 667 N N . ALA A 1 88 ? -13.32 1.18 1.767 1 88.88 88 ALA A N 1
ATOM 668 C CA . ALA A 1 88 ? -14.641 0.779 1.287 1 88.88 88 ALA A CA 1
ATOM 669 C C . ALA A 1 88 ? -15.133 -0.477 2.004 1 88.88 88 ALA A C 1
ATOM 671 O O . ALA A 1 88 ? -14.336 -1.36 2.332 1 88.88 88 ALA A O 1
ATOM 672 N N . LYS A 1 89 ? -16.422 -0.473 2.273 1 87 89 LYS A N 1
ATOM 673 C CA . LYS A 1 89 ? -17.031 -1.729 2.695 1 87 89 LYS A CA 1
ATOM 674 C C . LYS A 1 89 ? -16.875 -2.805 1.625 1 87 89 LYS A C 1
ATOM 676 O O . LYS A 1 89 ? -16.906 -2.506 0.429 1 87 89 LYS A O 1
ATOM 681 N N . LYS A 1 90 ? -16.75 -4.035 2.084 1 87.56 90 LYS A N 1
ATOM 682 C CA . LYS A 1 90 ? -16.484 -5.164 1.199 1 87.56 90 LYS A CA 1
ATOM 683 C C . LYS A 1 90 ? -17.5 -5.223 0.06 1 87.56 90 LYS A C 1
ATOM 685 O O . LYS A 1 90 ? -17.141 -5.512 -1.083 1 87.56 90 LYS A O 1
ATOM 690 N N . GLN A 1 91 ? -18.75 -4.93 0.347 1 87.06 91 GLN A N 1
ATOM 691 C CA . GLN A 1 91 ? -19.828 -5.039 -0.628 1 87.06 91 GLN A CA 1
ATOM 692 C C . GLN A 1 91 ? -19.844 -3.84 -1.573 1 87.06 91 GLN A C 1
ATOM 694 O O . GLN A 1 91 ? -20.5 -3.867 -2.611 1 87.06 91 GLN A O 1
ATOM 699 N N . ARG A 1 92 ? -19.094 -2.836 -1.383 1 88.94 92 ARG A N 1
ATOM 700 C CA . ARG A 1 92 ? -19.125 -1.596 -2.15 1 88.94 92 ARG A CA 1
ATOM 701 C C . ARG A 1 92 ? -17.781 -1.33 -2.828 1 88.94 92 ARG A C 1
ATOM 703 O O . ARG A 1 92 ? -17.531 -0.22 -3.303 1 88.94 92 ARG A O 1
ATOM 710 N N . ARG A 1 93 ? -16.969 -2.322 -2.832 1 91.75 93 ARG A N 1
ATOM 711 C CA . ARG A 1 93 ? -15.641 -2.139 -3.422 1 91.75 93 ARG A CA 1
ATOM 712 C C . ARG A 1 93 ? -15.727 -2.061 -4.941 1 91.75 93 ARG A C 1
ATOM 714 O O . ARG A 1 93 ? -16.406 -2.863 -5.574 1 91.75 93 ARG A O 1
ATOM 721 N N . ARG A 1 94 ? -15.164 -0.971 -5.402 1 91.69 94 ARG A N 1
ATOM 722 C CA . ARG A 1 94 ? -15 -0.792 -6.84 1 91.69 94 ARG A CA 1
ATOM 723 C C . ARG A 1 94 ? -13.523 -0.848 -7.23 1 91.69 94 ARG A C 1
ATOM 725 O O . ARG A 1 94 ? -12.695 -0.124 -6.672 1 91.69 94 ARG A O 1
ATOM 732 N N . TYR A 1 95 ? -13.258 -1.674 -8.234 1 94.75 95 TYR A N 1
ATOM 733 C CA . TYR A 1 95 ? -11.883 -1.9 -8.656 1 94.75 95 TYR A CA 1
ATOM 734 C C . TYR A 1 95 ? -11.57 -1.129 -9.93 1 94.75 95 TYR A C 1
ATOM 736 O O . TYR A 1 95 ? -12.398 -1.054 -10.836 1 94.75 95 TYR A O 1
ATOM 744 N N . SER A 1 96 ? -10.438 -0.556 -9.977 1 94.5 96 SER A N 1
ATOM 745 C CA . SER A 1 96 ? -10.016 0.097 -11.211 1 94.5 96 SER A CA 1
ATOM 746 C C . SER A 1 96 ? -9.805 -0.919 -12.328 1 94.5 96 SER A C 1
ATOM 748 O O . SER A 1 96 ? -9.562 -2.098 -12.07 1 94.5 96 SER A O 1
ATOM 750 N N . ALA A 1 97 ? -9.836 -0.456 -13.586 1 93.88 97 ALA A N 1
ATOM 751 C CA . ALA A 1 97 ? -9.641 -1.327 -14.742 1 93.88 97 ALA A CA 1
ATOM 752 C C . ALA A 1 97 ? -8.242 -1.934 -14.742 1 93.88 97 ALA A C 1
ATOM 754 O O . ALA A 1 97 ? -8.078 -3.133 -14.977 1 93.88 97 ALA A O 1
ATOM 755 N N . ASP A 1 98 ? -7.246 -1.097 -14.484 1 93.5 98 ASP A N 1
ATOM 756 C CA . ASP A 1 98 ? -5.859 -1.558 -14.453 1 93.5 98 ASP A CA 1
ATOM 757 C C . ASP A 1 98 ? -5.664 -2.645 -13.398 1 93.5 98 ASP A C 1
ATOM 759 O O . ASP A 1 98 ? -4.992 -3.646 -13.648 1 93.5 98 ASP A O 1
ATOM 763 N N . PHE A 1 99 ? -6.305 -2.467 -12.273 1 96 99 PHE A N 1
ATOM 764 C CA . PHE A 1 99 ? -6.168 -3.434 -11.188 1 96 99 PHE A CA 1
ATOM 765 C C . PHE A 1 99 ? -6.891 -4.734 -11.523 1 96 99 PHE A C 1
ATOM 767 O O . PHE A 1 99 ? -6.391 -5.82 -11.227 1 96 99 PHE A O 1
ATOM 774 N N . MET A 1 100 ? -8 -4.656 -12.164 1 96.44 100 MET A N 1
ATOM 775 C CA . MET A 1 100 ? -8.75 -5.844 -12.57 1 96.44 100 MET A CA 1
ATOM 776 C C . MET A 1 100 ? -7.961 -6.668 -13.578 1 96.44 100 MET A C 1
ATOM 778 O O . MET A 1 100 ? -7.957 -7.898 -13.508 1 96.44 100 MET A O 1
ATOM 782 N N . VAL A 1 101 ? -7.359 -5.988 -14.484 1 95 101 VAL A N 1
ATOM 783 C CA . VAL A 1 101 ? -6.527 -6.691 -15.461 1 95 101 VAL A CA 1
ATOM 784 C C . VAL A 1 101 ? -5.41 -7.438 -14.734 1 95 101 VAL A C 1
ATOM 786 O O . VAL A 1 101 ? -5.156 -8.609 -15.016 1 95 101 VAL A O 1
ATOM 789 N N . PHE A 1 102 ? -4.758 -6.762 -13.844 1 96.38 102 PHE A N 1
ATOM 790 C CA . PHE A 1 102 ? -3.711 -7.367 -13.031 1 96.38 102 PHE A CA 1
ATOM 791 C C . PHE A 1 102 ? -4.223 -8.625 -12.336 1 96.38 102 PHE A C 1
ATOM 793 O O . PHE A 1 102 ? -3.578 -9.672 -12.383 1 96.38 102 PHE A O 1
ATOM 800 N N . CYS A 1 103 ? -5.367 -8.5 -11.734 1 97.56 103 CYS A N 1
ATOM 801 C CA . CYS A 1 103 ? -5.953 -9.602 -10.984 1 97.56 103 CYS A CA 1
ATOM 802 C C . CYS A 1 103 ? -6.34 -10.75 -11.914 1 97.56 103 CYS A C 1
ATOM 804 O O . CYS A 1 103 ? -6.121 -11.914 -11.586 1 97.56 103 CYS A O 1
ATOM 806 N N . CYS A 1 104 ? -6.891 -10.414 -13.016 1 97.12 104 CYS A N 1
ATOM 807 C CA . CYS A 1 104 ? -7.312 -11.43 -13.977 1 97.12 104 CYS A CA 1
ATOM 808 C C . CYS A 1 104 ? -6.121 -12.227 -14.492 1 97.12 104 CYS A C 1
ATOM 810 O O . CYS A 1 104 ? -6.184 -13.453 -14.578 1 97.12 104 CYS A O 1
ATOM 812 N N . ILE A 1 105 ? -5.098 -11.578 -14.828 1 97.31 105 ILE A N 1
ATOM 813 C CA . ILE A 1 105 ? -3.887 -12.242 -15.297 1 97.31 105 ILE A CA 1
ATOM 814 C C . ILE A 1 105 ? -3.314 -13.117 -14.188 1 97.31 105 ILE A C 1
ATOM 816 O O . ILE A 1 105 ? -2.992 -14.289 -14.422 1 97.31 105 ILE A O 1
ATOM 820 N N . LEU A 1 106 ? -3.238 -12.57 -13.008 1 97.75 106 LEU A N 1
ATOM 821 C CA . LEU A 1 106 ? -2.73 -13.328 -11.875 1 97.75 106 LEU A CA 1
ATOM 822 C C . LEU A 1 106 ? -3.549 -14.602 -11.656 1 97.75 106 LEU A C 1
ATOM 824 O O . LEU A 1 106 ? -2.988 -15.68 -11.469 1 97.75 106 LEU A O 1
ATOM 828 N N . PHE A 1 107 ? -4.812 -14.484 -11.711 1 97.62 107 PHE A N 1
ATOM 829 C CA . PHE A 1 107 ? -5.715 -15.609 -11.516 1 97.62 107 PHE A CA 1
ATOM 830 C C . PHE A 1 107 ? -5.539 -16.641 -12.633 1 97.62 107 PHE A C 1
ATOM 832 O O . PHE A 1 107 ? -5.617 -17.844 -12.391 1 97.62 107 PHE A O 1
ATOM 839 N N . THR A 1 108 ? -5.387 -16.172 -13.82 1 96.69 108 THR A N 1
ATOM 840 C CA . THR A 1 108 ? -5.168 -17.062 -14.961 1 96.69 108 THR A CA 1
ATOM 841 C C . THR A 1 108 ? -3.85 -17.812 -14.82 1 96.69 108 THR A C 1
ATOM 843 O O . THR A 1 108 ? -3.77 -19 -15.141 1 96.69 108 THR A O 1
ATOM 846 N N . ILE A 1 109 ? -2.832 -17.141 -14.391 1 97.69 109 ILE A N 1
ATOM 847 C CA . ILE A 1 109 ? -1.518 -17.75 -14.219 1 97.69 109 ILE A CA 1
ATOM 848 C C . ILE A 1 109 ? -1.577 -18.812 -13.125 1 97.69 109 ILE A C 1
ATOM 850 O O . ILE A 1 109 ? -1.055 -19.922 -13.297 1 97.69 109 ILE A O 1
ATOM 854 N N . SER A 1 110 ? -2.227 -18.422 -11.977 1 98.25 110 SER A N 1
ATOM 855 C CA . SER A 1 110 ? -2.301 -19.375 -10.883 1 98.25 110 SER A CA 1
ATOM 856 C C . SER A 1 110 ? -3.479 -19.078 -9.961 1 98.25 110 SER A C 1
ATOM 858 O O . SER A 1 110 ? -3.367 -18.25 -9.047 1 98.25 110 SER A O 1
ATOM 860 N N . PRO A 1 111 ? -4.512 -19.812 -10.125 1 97.81 111 PRO A N 1
ATOM 861 C CA . PRO A 1 111 ? -5.648 -19.656 -9.219 1 97.81 111 PRO A CA 1
ATOM 862 C C . PRO A 1 111 ? -5.293 -19.953 -7.762 1 97.81 111 PRO A C 1
ATOM 864 O O . PRO A 1 111 ? -5.852 -19.359 -6.844 1 97.81 111 PRO A O 1
ATOM 867 N N . HIS A 1 112 ? -4.32 -20.859 -7.598 1 98.19 112 HIS A N 1
ATOM 868 C CA . HIS A 1 112 ? -3.922 -21.219 -6.242 1 98.19 112 HIS A CA 1
ATOM 869 C C . HIS A 1 112 ? -3.158 -20.078 -5.574 1 98.19 112 HIS A C 1
ATOM 871 O O . HIS A 1 112 ? -3.367 -19.797 -4.391 1 98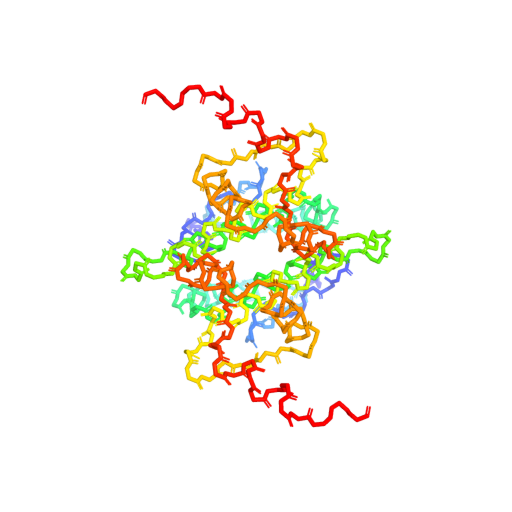.19 112 HIS A O 1
ATOM 877 N N . ALA A 1 113 ? -2.291 -19.438 -6.293 1 98.25 113 ALA A N 1
ATOM 878 C CA . ALA A 1 113 ? -1.561 -18.297 -5.762 1 98.25 113 ALA A CA 1
ATOM 879 C C . ALA A 1 113 ? -2.508 -17.141 -5.445 1 98.25 113 ALA A C 1
ATOM 881 O O . ALA A 1 113 ? -2.373 -16.484 -4.406 1 98.25 113 ALA A O 1
ATOM 882 N N . TYR A 1 114 ? -3.453 -16.984 -6.352 1 97.88 114 TYR A N 1
ATOM 883 C CA . TYR A 1 114 ? -4.461 -15.945 -6.152 1 97.88 114 TYR A CA 1
ATOM 884 C C . TYR A 1 114 ? -5.223 -16.172 -4.852 1 97.88 114 TYR A C 1
ATOM 886 O O . TYR A 1 114 ? -5.406 -15.234 -4.066 1 97.88 114 TYR A O 1
ATOM 894 N N . ALA A 1 115 ? -5.625 -17.422 -4.668 1 97.94 115 ALA A N 1
ATOM 895 C CA . ALA A 1 115 ? -6.371 -17.781 -3.465 1 97.94 115 ALA A CA 1
ATOM 896 C C . ALA A 1 115 ? -5.523 -17.562 -2.213 1 97.94 115 ALA A C 1
ATOM 898 O O . ALA A 1 115 ? -6.027 -17.109 -1.183 1 97.94 115 ALA A O 1
ATOM 899 N N . TYR A 1 116 ? -4.383 -17.906 -2.316 1 98.12 116 TYR A N 1
ATOM 900 C CA . TYR A 1 116 ? -3.477 -17.734 -1.184 1 98.12 116 TYR A CA 1
ATOM 901 C C . TYR A 1 116 ? -3.359 -16.266 -0.786 1 98.12 116 TYR A C 1
ATOM 903 O O . TYR A 1 116 ? -3.473 -15.93 0.394 1 98.12 116 TYR A O 1
ATOM 911 N N . ILE A 1 117 ? -3.076 -15.367 -1.77 1 97.75 117 ILE A N 1
ATOM 912 C CA . ILE A 1 117 ? -2.922 -13.945 -1.501 1 97.75 117 ILE A CA 1
ATOM 913 C C . ILE A 1 117 ? -4.203 -13.391 -0.875 1 97.75 117 ILE A C 1
ATOM 915 O O . ILE A 1 117 ? -4.148 -12.633 0.095 1 97.75 117 ILE A O 1
ATOM 919 N N . ARG A 1 118 ? -5.277 -13.844 -1.415 1 96.5 118 ARG A N 1
ATOM 920 C CA . ARG A 1 118 ? -6.562 -13.359 -0.918 1 96.5 118 ARG A CA 1
ATOM 921 C C . ARG A 1 118 ? -6.797 -13.812 0.52 1 96.5 118 ARG A C 1
ATOM 923 O O . ARG A 1 118 ? -7.266 -13.031 1.352 1 96.5 118 ARG A O 1
ATOM 930 N N . SER A 1 119 ? -6.555 -15.078 0.789 1 96.06 119 SER A N 1
ATOM 931 C CA . SER A 1 119 ? -6.809 -15.648 2.109 1 96.06 119 SER A CA 1
ATOM 932 C C . SER A 1 119 ? -5.867 -15.055 3.154 1 96.06 119 SER A C 1
ATOM 934 O O . SER A 1 119 ? -6.227 -14.945 4.328 1 96.06 119 SER A O 1
ATOM 936 N N . HIS A 1 120 ? -4.68 -14.758 2.73 1 94.69 120 HIS A N 1
ATOM 937 C CA . HIS A 1 120 ? -3.715 -14.172 3.652 1 94.69 120 HIS A CA 1
ATOM 938 C C . HIS A 1 120 ? -4.211 -12.836 4.195 1 94.69 120 HIS A C 1
ATOM 940 O O . HIS A 1 120 ? -3.918 -12.477 5.336 1 94.69 120 HIS A O 1
ATOM 946 N N . GLY A 1 121 ? -4.828 -12.016 3.301 1 93.31 121 GLY A N 1
ATOM 947 C CA . GLY A 1 121 ? -5.473 -10.797 3.754 1 93.31 121 GLY A CA 1
ATOM 948 C C . GLY A 1 121 ? -4.582 -9.57 3.645 1 93.31 121 GLY A C 1
ATOM 949 O O . GLY A 1 121 ? -4.992 -8.461 3.998 1 93.31 121 GLY A O 1
ATOM 950 N N . SER A 1 122 ? -3.357 -9.703 3.182 1 93.44 122 SER A N 1
ATOM 951 C CA . SER A 1 122 ? -2.428 -8.586 3.027 1 93.44 122 SER A CA 1
ATOM 952 C C . SER A 1 122 ? -2.857 -7.66 1.896 1 93.44 122 SER A C 1
ATOM 954 O O . SER A 1 122 ? -2.641 -6.449 1.961 1 93.44 122 SER A O 1
ATOM 956 N N . ILE A 1 123 ? -3.398 -8.242 0.905 1 96.62 123 ILE A N 1
ATOM 957 C CA . ILE A 1 123 ? -3.85 -7.516 -0.275 1 96.62 123 ILE A CA 1
ATOM 958 C C . ILE A 1 123 ? -5.34 -7.754 -0.492 1 96.62 123 ILE A C 1
ATOM 960 O O . ILE A 1 123 ? -5.809 -8.891 -0.424 1 96.62 123 ILE A O 1
ATOM 964 N N . ILE A 1 124 ? -6.016 -6.707 -0.671 1 96.5 124 ILE A N 1
ATOM 965 C CA . ILE A 1 124 ? -7.438 -6.828 -0.978 1 96.5 124 ILE A CA 1
ATOM 966 C C . ILE A 1 124 ? -7.621 -7.121 -2.465 1 96.5 124 ILE A C 1
ATOM 968 O O . ILE A 1 124 ? -7.32 -6.277 -3.312 1 96.5 124 ILE A O 1
ATOM 972 N N . LEU A 1 125 ? -8.102 -8.297 -2.693 1 96.88 125 LEU A N 1
ATOM 973 C CA . LEU A 1 125 ? -8.344 -8.75 -4.059 1 96.88 125 LEU A CA 1
ATOM 974 C C . LEU A 1 125 ? -9.812 -9.07 -4.273 1 96.88 125 LEU A C 1
ATOM 976 O O . LEU A 1 125 ? -10.5 -9.5 -3.344 1 96.88 125 LEU A O 1
ATOM 980 N N . PRO A 1 126 ? -10.234 -8.883 -5.5 1 96.31 126 PRO A N 1
ATOM 981 C CA . PRO A 1 126 ? -11.617 -9.266 -5.789 1 96.31 126 PRO A CA 1
ATOM 982 C C . PRO A 1 126 ? -11.867 -10.758 -5.59 1 96.31 126 PRO A C 1
ATOM 984 O O . PRO A 1 126 ? -10.945 -11.57 -5.734 1 96.31 126 PRO A O 1
ATOM 987 N N . HIS A 1 127 ? -13.047 -11.062 -5.188 1 95.94 127 HIS A N 1
ATOM 988 C CA . HIS A 1 127 ? -13.43 -12.469 -5.117 1 95.94 127 HIS A CA 1
ATOM 989 C C . HIS A 1 127 ? -13.273 -13.148 -6.473 1 95.94 127 HIS A C 1
ATOM 991 O O . HIS A 1 127 ? -13.547 -12.539 -7.512 1 95.94 127 HIS A O 1
ATOM 997 N N . PRO A 1 128 ? -12.992 -14.445 -6.438 1 95.38 128 PRO A N 1
ATOM 998 C CA . PRO A 1 128 ? -12.82 -15.156 -7.703 1 95.38 128 PRO A CA 1
ATOM 999 C C . PRO A 1 128 ? -14.055 -15.078 -8.602 1 95.38 128 PRO A C 1
ATOM 1001 O O . PRO A 1 128 ? -13.93 -15.062 -9.828 1 95.38 128 PRO A O 1
ATOM 1004 N N . MET A 1 129 ? -15.164 -15.008 -8.039 1 93.44 129 MET A N 1
ATOM 1005 C CA . MET A 1 129 ? -16.391 -14.898 -8.82 1 93.44 129 MET A CA 1
ATOM 1006 C C . MET A 1 129 ? -16.406 -13.602 -9.625 1 93.44 129 MET A C 1
ATOM 1008 O O . MET A 1 129 ? -16.891 -13.578 -10.758 1 93.44 129 MET A O 1
ATOM 1012 N N . THR A 1 130 ? -15.93 -12.531 -9.008 1 93.38 130 THR A N 1
ATOM 1013 C CA . THR A 1 130 ? -15.828 -11.25 -9.695 1 93.38 130 THR A CA 1
ATOM 1014 C C . THR A 1 130 ? -14.875 -11.344 -10.883 1 93.38 130 THR A C 1
ATOM 1016 O O . THR A 1 130 ? -15.164 -10.82 -11.961 1 93.38 130 THR A O 1
ATOM 1019 N N . ILE A 1 131 ? -13.789 -12.102 -10.797 1 94.5 131 ILE A N 1
ATOM 1020 C CA . ILE A 1 131 ? -12.789 -12.289 -11.836 1 94.5 131 ILE A CA 1
ATOM 1021 C C . ILE A 1 131 ? -13.391 -13.07 -13 1 94.5 131 ILE A C 1
ATOM 1023 O O . ILE A 1 131 ? -13.203 -12.703 -14.164 1 94.5 131 ILE A O 1
ATOM 1027 N N . ARG A 1 132 ? -14.078 -14.094 -12.648 1 91.75 132 ARG A N 1
ATOM 1028 C CA . ARG A 1 132 ? -14.688 -14.945 -13.664 1 91.75 132 ARG A CA 1
ATOM 1029 C C . ARG A 1 132 ? -15.727 -14.172 -14.477 1 91.75 132 ARG A C 1
ATOM 1031 O O . ARG A 1 132 ? -15.867 -14.391 -15.68 1 91.75 132 ARG A O 1
ATOM 1038 N N . SER A 1 133 ? -16.406 -13.273 -13.758 1 90 133 SER A N 1
ATOM 1039 C CA . SER A 1 133 ? -17.422 -12.477 -14.422 1 90 133 SER A CA 1
ATOM 1040 C C . SER A 1 133 ? -16.797 -11.523 -15.445 1 90 133 SER A C 1
ATOM 1042 O O . SER A 1 133 ? -17.391 -11.258 -16.5 1 90 133 SER A O 1
ATOM 1044 N N . VAL A 1 134 ? -15.664 -11.055 -15.203 1 86.69 134 VAL A N 1
ATOM 1045 C CA . VAL A 1 134 ? -14.961 -10.156 -16.109 1 86.69 134 VAL A CA 1
ATOM 1046 C C . VAL A 1 134 ? -14.492 -10.93 -17.344 1 86.69 134 VAL A C 1
ATOM 1048 O O . VAL A 1 134 ? -14.539 -10.414 -18.469 1 86.69 134 VAL A O 1
ATOM 1051 N N . HIS A 1 135 ? -13.969 -12.109 -17.203 1 80.38 135 HIS A N 1
ATOM 1052 C CA . HIS A 1 135 ? -13.539 -12.969 -18.297 1 80.38 135 HIS A CA 1
ATOM 1053 C C . HIS A 1 135 ? -14.711 -13.305 -19.219 1 80.38 135 HIS A C 1
ATOM 1055 O O . HIS A 1 135 ? -14.523 -13.5 -20.422 1 80.38 135 HIS A O 1
ATOM 1061 N N . ALA A 1 136 ? -15.773 -13.492 -18.562 1 74.75 136 ALA A N 1
ATOM 1062 C CA . ALA A 1 136 ? -16.969 -13.844 -19.344 1 74.75 136 ALA A CA 1
ATOM 1063 C C . ALA A 1 136 ? -17.422 -12.68 -20.219 1 74.75 136 ALA A C 1
ATOM 1065 O O . ALA A 1 136 ? -18.203 -12.867 -21.156 1 74.75 136 ALA A O 1
ATOM 1066 N N . LEU A 1 137 ? -16.938 -11.531 -19.781 1 63.5 137 LEU A N 1
ATOM 1067 C CA . LEU A 1 137 ? -17.281 -10.398 -20.641 1 63.5 137 LEU A CA 1
ATOM 1068 C C . LEU A 1 137 ? -16.453 -10.398 -21.906 1 63.5 137 LEU A C 1
ATOM 1070 O O . LEU A 1 137 ? -15.266 -10.75 -21.875 1 63.5 137 LEU A O 1
ATOM 1074 N N . PRO A 1 138 ? -17.062 -10.594 -23.109 1 53.34 138 PRO A N 1
ATOM 1075 C CA . PRO A 1 138 ? -16.328 -10.562 -24.375 1 53.34 138 PRO A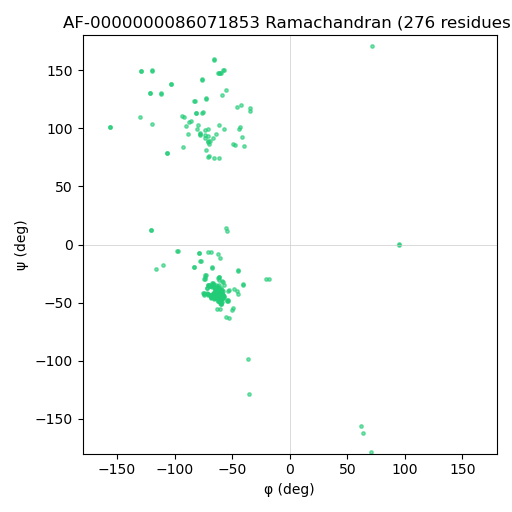 CA 1
ATOM 1076 C C . PRO A 1 138 ? -15.336 -9.398 -24.453 1 53.34 138 PRO A C 1
ATOM 1078 O O . PRO A 1 138 ? -15.648 -8.289 -24.016 1 53.34 138 PRO A O 1
ATOM 1081 N N . MET A 1 139 ? -14.047 -9.758 -24.172 1 44.5 139 MET A N 1
ATOM 1082 C CA . MET A 1 139 ? -13.141 -8.656 -24.469 1 44.5 139 MET A CA 1
ATOM 1083 C C . MET A 1 139 ? -13.617 -7.863 -25.672 1 44.5 139 MET A C 1
ATOM 1085 O O . MET A 1 139 ? -13.953 -8.445 -26.719 1 44.5 139 MET A O 1
ATOM 1089 N N . ALA A 1 140 ? -13.969 -6.598 -25.656 1 33 140 ALA A N 1
ATOM 1090 C CA . ALA A 1 140 ? -14.398 -5.797 -26.812 1 33 140 ALA A CA 1
ATOM 1091 C C . ALA A 1 140 ? -13.344 -5.805 -27.906 1 33 140 ALA A C 1
ATOM 1093 O O . ALA A 1 140 ? -12.141 -5.809 -27.625 1 33 140 ALA A O 1
ATOM 1094 N N . MET B 1 1 ? -0.677 30.516 27.828 1 23.67 1 MET B N 1
ATOM 1095 C CA . MET B 1 1 ? -1.609 29.875 26.891 1 23.67 1 MET B CA 1
ATOM 1096 C C . MET B 1 1 ? -0.912 28.797 26.078 1 23.67 1 MET B C 1
ATOM 1098 O O . MET B 1 1 ? 0.135 29.031 25.484 1 23.67 1 MET B O 1
ATOM 1102 N N . SER B 1 2 ? -0.843 27.625 26.531 1 25.25 2 SER B N 1
ATOM 1103 C CA . SER B 1 2 ? -0.181 26.422 26.031 1 25.25 2 SER B CA 1
ATOM 1104 C C . SER B 1 2 ? -0.859 25.906 24.766 1 25.25 2 SER B C 1
ATOM 1106 O O . SER B 1 2 ? -2.088 25.875 24.688 1 25.25 2 SER B O 1
ATOM 1108 N N . VAL B 1 3 ? -0.422 26.391 23.641 1 30.78 3 VAL B N 1
ATOM 1109 C CA . VAL B 1 3 ? -1.046 25.797 22.453 1 30.78 3 VAL B CA 1
ATOM 1110 C C . VAL B 1 3 ? -0.555 24.359 22.281 1 30.78 3 VAL B C 1
ATOM 1112 O O . VAL B 1 3 ? 0.652 24.109 22.219 1 30.78 3 VAL B O 1
ATOM 1115 N N . THR B 1 4 ? -1.214 23.453 22.766 1 32.22 4 THR B N 1
ATOM 1116 C CA . THR B 1 4 ? -1.001 22.016 22.562 1 32.22 4 THR B CA 1
ATOM 1117 C C . THR B 1 4 ? -1.553 21.578 21.203 1 32.22 4 THR B C 1
ATOM 1119 O O . THR B 1 4 ? -2.721 21.828 20.891 1 32.22 4 THR B O 1
ATOM 1122 N N . LEU B 1 5 ? -0.671 21.531 20.281 1 33.44 5 LEU B N 1
ATOM 1123 C CA . LEU B 1 5 ? -1.125 20.984 19.016 1 33.44 5 LEU B CA 1
ATOM 1124 C C . LEU B 1 5 ? -1.367 19.484 19.109 1 33.44 5 LEU B C 1
ATOM 1126 O O . LEU B 1 5 ? -0.498 18.75 19.578 1 33.44 5 LEU B O 1
ATOM 1130 N N . HIS B 1 6 ? -2.455 19.172 19.438 1 33.97 6 HIS B N 1
ATOM 1131 C CA . HIS B 1 6 ? -2.832 17.766 19.547 1 33.97 6 HIS B CA 1
ATOM 1132 C C . HIS B 1 6 ? -3.148 17.172 18.172 1 33.97 6 HIS B C 1
ATOM 1134 O O . HIS B 1 6 ? -3.779 17.828 17.344 1 33.97 6 HIS B O 1
ATOM 1140 N N . VAL B 1 7 ? -2.236 16.453 17.688 1 32.53 7 VAL B N 1
ATOM 1141 C CA . VAL B 1 7 ? -2.584 15.633 16.531 1 32.53 7 VAL B CA 1
ATOM 1142 C C . VAL B 1 7 ? -3.307 14.367 17 1 32.53 7 VAL B C 1
ATOM 1144 O O . VAL B 1 7 ? -2.707 13.5 17.641 1 32.53 7 VAL B O 1
ATOM 1147 N N . MET B 1 8 ? -4.672 14.219 16.969 1 34.12 8 MET B N 1
ATOM 1148 C CA . MET B 1 8 ? -5.629 13.336 17.625 1 34.12 8 MET B CA 1
ATOM 1149 C C . MET B 1 8 ? -5.582 13.523 19.141 1 34.12 8 MET B C 1
ATOM 1151 O O . MET B 1 8 ? -5.375 14.641 19.625 1 34.12 8 MET B O 1
ATOM 1155 N N . LYS B 1 9 ? -5.988 12.562 19.953 1 36.06 9 LYS B N 1
ATOM 1156 C CA . LYS B 1 9 ? -5.797 12.539 21.406 1 36.06 9 LYS B CA 1
ATOM 1157 C C . LYS B 1 9 ? -4.316 12.523 21.766 1 36.06 9 LYS B C 1
ATOM 1159 O O . LYS B 1 9 ? -3.957 12.359 22.938 1 36.06 9 LYS B O 1
ATOM 1164 N N . THR B 1 10 ? -3.521 12.352 20.719 1 30.8 10 THR B N 1
ATOM 1165 C CA . THR B 1 10 ? -2.098 12.32 21.031 1 30.8 10 THR B CA 1
ATOM 1166 C C . THR B 1 10 ? -1.478 13.703 20.875 1 30.8 10 THR B C 1
ATOM 1168 O O . THR B 1 10 ? -1.705 14.375 19.859 1 30.8 10 THR B O 1
ATOM 1171 N N . ALA B 1 11 ? -1.094 14.336 21.781 1 36 11 ALA B N 1
ATOM 1172 C CA . ALA B 1 11 ? -0.274 15.547 21.797 1 36 11 ALA B CA 1
ATOM 1173 C C . ALA B 1 11 ? 0.86 15.445 20.781 1 36 11 ALA B C 1
ATOM 1175 O O . ALA B 1 11 ? 1.619 14.477 20.781 1 36 11 ALA B O 1
ATOM 1176 N N . VAL B 1 12 ? 0.563 15.992 19.484 1 37.31 12 VAL B N 1
ATOM 1177 C CA . VAL B 1 12 ? 1.67 15.992 18.531 1 37.31 12 VAL B CA 1
ATOM 1178 C C . VAL B 1 12 ? 2.705 17.031 18.953 1 37.31 12 VAL B C 1
ATOM 1180 O O . VAL B 1 12 ? 2.422 18.234 18.953 1 37.31 12 VAL B O 1
ATOM 1183 N N . ARG B 1 13 ? 3.566 16.688 19.719 1 41.75 13 ARG B N 1
ATOM 1184 C CA . ARG B 1 13 ? 4.641 17.516 20.25 1 41.75 13 ARG B CA 1
ATOM 1185 C C . ARG B 1 13 ? 5.707 17.781 19.188 1 41.75 13 ARG B C 1
ATOM 1187 O O . ARG B 1 13 ? 6.516 18.703 19.328 1 41.75 13 ARG B O 1
ATOM 1194 N N . LYS B 1 14 ? 5.887 16.844 18.188 1 41.25 14 LYS B N 1
ATOM 1195 C CA . LYS B 1 14 ? 6.934 16.906 17.172 1 41.25 14 LYS B CA 1
ATOM 1196 C C . LYS B 1 14 ? 6.355 16.719 15.773 1 41.25 14 LYS B C 1
ATOM 1198 O O . LYS B 1 14 ? 5.523 15.836 15.555 1 41.25 14 LYS B O 1
ATOM 1203 N N . LEU B 1 15 ? 6.355 17.734 15.023 1 37.44 15 LEU B N 1
ATOM 1204 C CA . LEU B 1 15 ? 5.945 17.625 13.625 1 37.44 15 LEU B CA 1
ATOM 1205 C C . LEU B 1 15 ? 7.152 17.359 12.727 1 37.44 15 LEU B C 1
ATOM 1207 O O . LEU B 1 15 ? 8.023 18.234 12.586 1 37.44 15 LEU B O 1
ATOM 1211 N N . GLY B 1 16 ? 7.312 16.328 12.203 1 38.59 16 GLY B N 1
ATOM 1212 C CA . GLY B 1 16 ? 8.492 15.898 11.469 1 38.59 16 GLY B CA 1
ATOM 1213 C C . GLY B 1 16 ? 9.695 15.648 12.367 1 38.59 16 GLY B C 1
ATOM 1214 O O . GLY B 1 16 ? 9.539 15.391 13.562 1 38.59 16 GLY B O 1
ATOM 1215 N N . ALA B 1 17 ? 10.891 15.266 11.805 1 38.22 17 ALA B N 1
ATOM 1216 C CA . ALA B 1 17 ? 12.086 14.977 12.594 1 38.22 17 ALA B CA 1
ATOM 1217 C C . ALA B 1 17 ? 12.469 16.172 13.469 1 38.22 17 ALA B C 1
ATOM 1219 O O . ALA B 1 17 ? 13.141 16 14.492 1 38.22 17 ALA B O 1
ATOM 1220 N N . ASN B 1 18 ? 12.25 17.25 12.984 1 36.62 18 ASN B N 1
ATOM 1221 C CA . ASN B 1 18 ? 12.93 18.375 13.609 1 36.62 18 ASN B CA 1
ATOM 1222 C C . ASN B 1 18 ? 11.93 19.359 14.227 1 36.62 18 ASN B C 1
ATOM 1224 O O . ASN B 1 18 ? 12.32 20.406 14.742 1 36.62 18 ASN B O 1
ATOM 1228 N N . LEU B 1 19 ? 10.758 19.297 13.773 1 37.69 19 LEU B N 1
ATOM 1229 C CA . LEU B 1 19 ? 9.953 20.406 14.273 1 37.69 19 LEU B CA 1
ATOM 1230 C C . LEU B 1 19 ? 9.258 20.031 15.578 1 37.69 19 LEU B C 1
ATOM 1232 O O . LEU B 1 19 ? 8.445 19.109 15.617 1 37.69 19 LEU B O 1
ATOM 1236 N N . VAL B 1 20 ? 9.758 20.453 16.562 1 37.69 20 VAL B N 1
ATOM 1237 C CA . VAL B 1 20 ? 9.156 20.422 17.891 1 37.69 20 VAL B CA 1
ATOM 1238 C C . VAL B 1 20 ? 7.988 21.406 17.953 1 37.69 20 VAL B C 1
ATOM 1240 O O . VAL B 1 20 ? 8.133 22.578 17.609 1 37.69 20 VAL B O 1
ATOM 1243 N N . VAL B 1 21 ? 6.77 20.969 17.828 1 40 21 VAL B N 1
ATOM 1244 C CA . VAL B 1 21 ? 5.574 21.797 17.922 1 40 21 VAL B CA 1
ATOM 1245 C C . VAL B 1 21 ? 5.496 22.438 19.312 1 40 21 VAL B C 1
ATOM 1247 O O . VAL B 1 21 ? 5.41 21.719 20.312 1 40 21 VAL B O 1
ATOM 1250 N N . PRO B 1 22 ? 5.812 23.625 19.438 1 39.59 22 PRO B N 1
ATOM 1251 C CA . PRO B 1 22 ? 5.773 24.219 20.766 1 39.59 22 PRO B CA 1
ATOM 1252 C C . PRO B 1 22 ? 4.391 24.141 21.406 1 39.59 22 PRO B C 1
ATOM 1254 O O . PRO B 1 22 ? 3.377 24.109 20.703 1 39.59 22 PRO B O 1
ATOM 1257 N N . GLU B 1 23 ? 4.227 23.672 22.594 1 39 23 GLU B N 1
ATOM 1258 C CA . GLU B 1 23 ? 2.992 23.562 23.375 1 39 23 GLU B CA 1
ATOM 1259 C C . GLU B 1 23 ? 2.074 24.75 23.125 1 39 23 GLU B C 1
ATOM 1261 O O . GLU B 1 23 ? 0.898 24.578 22.797 1 39 23 GLU B O 1
ATOM 1266 N N . ILE B 1 24 ? 2.053 25.891 24.078 1 38.22 24 ILE B N 1
ATOM 1267 C CA . ILE B 1 24 ? 1.271 27.109 24.156 1 38.22 24 ILE B CA 1
ATOM 1268 C C . ILE B 1 24 ? 2.008 28.234 23.438 1 38.22 24 ILE B C 1
ATOM 1270 O O . ILE B 1 24 ? 3.115 28.625 23.828 1 38.22 24 ILE B O 1
ATOM 1274 N N . ALA B 1 25 ? 1.866 28.344 22.125 1 44.19 25 ALA B N 1
ATOM 1275 C CA . ALA B 1 25 ? 2.457 29.562 21.578 1 44.19 25 ALA B CA 1
ATOM 1276 C C . ALA B 1 25 ? 1.713 30.797 22.094 1 44.19 25 ALA B C 1
ATOM 1278 O O . ALA B 1 25 ? 0.637 31.125 21.594 1 44.19 25 ALA B O 1
ATOM 1279 N N . ASP B 1 26 ? 1.863 31.234 23.328 1 43.5 26 ASP B N 1
ATOM 1280 C CA . ASP B 1 26 ? 1.263 32.375 24 1 43.5 26 ASP B CA 1
ATOM 1281 C C . ASP B 1 26 ? 1.843 33.688 23.469 1 43.5 26 ASP B C 1
ATOM 1283 O O . ASP B 1 26 ? 1.435 34.781 23.891 1 43.5 26 ASP B O 1
ATOM 1287 N N . SER B 1 27 ? 2.869 33.688 22.594 1 47.69 27 SER B N 1
ATOM 1288 C CA . SER B 1 27 ? 3.439 34.969 22.125 1 47.69 27 SER B CA 1
ATOM 1289 C C . SER B 1 27 ? 3.518 35 20.594 1 47.69 27 SER B C 1
ATOM 1291 O O . SER B 1 27 ? 3.48 33.969 19.938 1 47.69 27 SER B O 1
ATOM 1293 N N . LYS B 1 28 ? 3.379 36.344 19.984 1 49.69 28 LYS B N 1
ATOM 1294 C CA . LYS B 1 28 ? 3.543 36.562 18.562 1 49.69 28 LYS B CA 1
ATOM 1295 C C . LYS B 1 28 ? 4.777 35.812 18.031 1 49.69 28 LYS B C 1
ATOM 1297 O O . LYS B 1 28 ? 4.73 35.219 16.953 1 49.69 28 LYS B O 1
ATOM 1302 N N . ASN B 1 29 ? 5.785 35.875 18.734 1 50.5 29 ASN B N 1
ATOM 1303 C CA . ASN B 1 29 ? 7.035 35.219 18.344 1 50.5 29 ASN B CA 1
ATOM 1304 C C . ASN B 1 29 ? 6.898 33.719 18.328 1 50.5 29 ASN B C 1
ATOM 1306 O O . ASN B 1 29 ? 7.445 33.031 17.453 1 50.5 29 ASN B O 1
ATOM 1310 N N . GLY B 1 30 ? 6.16 33.219 19.25 1 49.47 30 GLY B N 1
ATOM 1311 C CA . GLY B 1 30 ? 5.953 31.766 19.297 1 49.47 30 GLY B CA 1
ATOM 1312 C C . GLY B 1 30 ? 5.148 31.25 18.125 1 49.47 30 GLY B C 1
ATOM 1313 O O . GLY B 1 30 ? 5.449 30.172 17.578 1 49.47 30 GLY B O 1
ATOM 1314 N N . ILE B 1 31 ? 4.273 32.031 17.781 1 50.31 31 ILE B N 1
ATOM 1315 C CA . ILE B 1 31 ? 3.438 31.688 16.641 1 50.31 31 ILE B CA 1
ATOM 1316 C C . ILE B 1 31 ? 4.266 31.734 15.359 1 50.31 31 ILE B C 1
ATOM 1318 O O . ILE B 1 31 ? 4.16 30.859 14.516 1 50.31 31 ILE B O 1
ATOM 1322 N N . VAL B 1 32 ? 5.062 32.719 15.203 1 52.03 32 VAL B N 1
ATOM 1323 C CA . VAL B 1 32 ? 5.941 32.844 14.047 1 52.03 32 VAL B CA 1
ATOM 1324 C C . VAL B 1 32 ? 6.906 31.656 14 1 52.03 32 VAL B C 1
ATOM 1326 O O . VAL B 1 32 ? 7.117 31.062 12.945 1 52.03 32 VAL B O 1
ATOM 1329 N N . GLU B 1 33 ? 7.445 31.281 15.047 1 53.19 33 GLU B N 1
ATOM 1330 C CA . GLU B 1 33 ? 8.367 30.156 15.117 1 53.19 33 GLU B CA 1
ATOM 1331 C C . GLU B 1 33 ? 7.68 28.859 14.734 1 53.19 33 GLU B C 1
ATOM 1333 O O . GLU B 1 33 ? 8.266 28.016 14.039 1 53.19 33 GLU B O 1
ATOM 1338 N N . LEU B 1 34 ? 6.531 28.719 15.195 1 52.47 34 LEU B N 1
ATOM 1339 C CA . LEU B 1 34 ? 5.746 27.547 14.828 1 52.47 34 LEU B CA 1
ATOM 1340 C C . LEU B 1 34 ? 5.469 27.531 13.328 1 52.47 34 LEU B C 1
ATOM 1342 O O . LEU B 1 34 ? 5.59 26.484 12.688 1 52.47 34 LEU B O 1
ATOM 1346 N N . LEU B 1 35 ? 5.129 28.719 12.992 1 51.56 35 LEU B N 1
ATOM 1347 C CA . LEU B 1 35 ? 4.84 28.828 11.57 1 51.56 35 LEU B CA 1
ATOM 1348 C C . LEU B 1 35 ? 6.098 28.578 10.742 1 51.56 35 LEU B C 1
ATOM 1350 O O . LEU B 1 35 ? 6.051 27.891 9.719 1 51.56 35 LEU B O 1
ATOM 1354 N N . GLU B 1 36 ? 7.176 29.125 11.188 1 52.81 36 GLU B N 1
ATOM 1355 C CA . GLU B 1 36 ? 8.461 28.859 10.547 1 52.81 36 GLU B CA 1
ATOM 1356 C C . GLU B 1 36 ? 8.82 27.391 10.633 1 52.81 36 GLU B C 1
ATOM 1358 O O . GLU B 1 36 ? 9.375 26.828 9.68 1 52.81 36 GLU B O 1
ATOM 1363 N N . GLY B 1 37 ? 8.594 26.844 11.648 1 49.84 37 GLY B N 1
ATOM 1364 C CA . GLY B 1 37 ? 8.828 25.406 11.797 1 49.84 37 GLY B CA 1
ATOM 1365 C C . GLY B 1 37 ? 8.008 24.562 10.844 1 49.84 37 GLY B C 1
ATOM 1366 O O . GLY B 1 37 ? 8.516 23.625 10.242 1 49.84 37 GLY B O 1
ATOM 1367 N N . ILE B 1 38 ? 6.805 25.016 10.797 1 50.19 38 ILE B N 1
ATOM 1368 C CA . ILE B 1 38 ? 5.906 24.328 9.875 1 50.19 38 ILE B CA 1
ATOM 1369 C C . ILE B 1 38 ? 6.367 24.562 8.438 1 50.19 38 ILE B C 1
ATOM 1371 O O . ILE B 1 38 ? 6.34 23.641 7.609 1 50.19 38 ILE B O 1
ATOM 1375 N N . GLU B 1 39 ? 6.742 25.828 8.188 1 47.44 39 GLU B N 1
ATOM 1376 C CA . GLU B 1 39 ? 7.273 26.156 6.871 1 47.44 39 GLU B CA 1
ATOM 1377 C C . GLU B 1 39 ? 8.531 25.344 6.57 1 47.44 39 GLU B C 1
ATOM 1379 O O . GLU B 1 39 ? 8.703 24.844 5.453 1 47.44 39 GLU B O 1
ATOM 1384 N N . LYS B 1 40 ? 9.344 25.422 7.48 1 47.22 40 LYS B N 1
ATOM 1385 C CA . LYS B 1 40 ? 10.555 24.625 7.328 1 47.22 40 LYS B CA 1
ATOM 1386 C C . LYS B 1 40 ? 10.211 23.141 7.195 1 47.22 40 LYS B C 1
ATOM 1388 O O . LYS B 1 40 ? 10.836 22.422 6.414 1 47.22 40 LYS B O 1
ATOM 1393 N N . TRP B 1 41 ? 9.383 22.797 7.977 1 45.88 41 TRP B N 1
ATOM 1394 C CA . TRP B 1 41 ? 8.891 21.438 7.848 1 45.88 41 TRP B CA 1
ATOM 1395 C C . TRP B 1 41 ? 8.305 21.188 6.461 1 45.88 41 TRP B C 1
ATOM 1397 O O . TRP B 1 41 ? 8.539 20.141 5.855 1 45.88 41 TRP B O 1
ATOM 1407 N N . ASP B 1 42 ? 7.52 22.141 6.086 1 43.88 42 ASP B N 1
ATOM 1408 C CA . ASP B 1 42 ? 6.965 22.078 4.734 1 43.88 42 ASP B CA 1
ATOM 1409 C C . ASP B 1 42 ? 8.07 22.156 3.684 1 43.88 42 ASP B C 1
ATOM 1411 O O . ASP B 1 42 ? 8.031 21.438 2.68 1 43.88 42 ASP B O 1
ATOM 1415 N N . GLY B 1 43 ? 8.805 23.219 3.824 1 41.41 43 GLY B N 1
ATOM 1416 C CA . GLY B 1 43 ? 9.977 23.25 2.971 1 41.41 43 GLY B CA 1
ATOM 1417 C C . GLY B 1 43 ? 10.789 21.969 3.025 1 41.41 43 GLY B C 1
ATOM 1418 O O . GLY B 1 43 ? 11.281 21.484 2 1 41.41 43 GLY B O 1
ATOM 1419 N N . ASP B 1 44 ? 11.078 21.703 4.148 1 40.09 44 ASP B N 1
ATOM 1420 C CA . ASP B 1 44 ? 11.797 20.438 4.316 1 40.09 44 ASP B CA 1
ATOM 1421 C C . ASP B 1 44 ? 10.977 19.266 3.797 1 40.09 44 ASP B C 1
ATOM 1423 O O . ASP B 1 44 ? 11.531 18.297 3.273 1 40.09 44 ASP B O 1
ATOM 1427 N N . LEU B 1 45 ? 9.703 19.297 4.039 1 40.12 45 LEU B N 1
ATOM 1428 C CA . LEU B 1 45 ? 8.867 18.312 3.354 1 40.12 45 LEU B CA 1
ATOM 1429 C C . LEU B 1 45 ? 8.938 18.5 1.842 1 40.12 45 LEU B C 1
ATOM 1431 O O . LEU B 1 45 ? 8.883 17.531 1.084 1 40.12 45 LEU B O 1
ATOM 1435 N N . MET B 1 46 ? 8.773 19.75 1.332 1 41.88 46 MET B N 1
ATOM 1436 C CA . MET B 1 46 ? 8.922 19.984 -0.102 1 41.88 46 MET B CA 1
ATOM 1437 C C . MET B 1 46 ? 10.258 19.438 -0.605 1 41.88 46 MET B C 1
ATOM 1439 O O . MET B 1 46 ? 10.391 19.109 -1.783 1 41.88 46 MET B O 1
ATOM 1443 N N . SER B 1 47 ? 11.203 20.047 -0.053 1 43.59 47 SER B N 1
ATOM 1444 C CA . SER B 1 47 ? 12.344 19.234 -0.482 1 43.59 47 SER B CA 1
ATOM 1445 C C . SER B 1 47 ? 12.164 17.766 -0.109 1 43.59 47 SER B C 1
ATOM 1447 O O . SER B 1 47 ? 12.875 17.25 0.756 1 43.59 47 SER B O 1
ATOM 1449 N N . ASP B 1 48 ? 10.883 17.531 0.243 1 49.59 48 ASP B N 1
ATOM 1450 C CA . ASP B 1 48 ? 10.336 16.391 0.979 1 49.59 48 ASP B CA 1
ATOM 1451 C C . ASP B 1 48 ? 10.859 15.07 0.409 1 49.59 48 ASP B C 1
ATOM 1453 O O . ASP B 1 48 ? 10.578 14.734 -0.743 1 49.59 48 ASP B O 1
ATOM 1457 N N . SER B 1 49 ? 11.922 14.852 0.937 1 65.88 49 SER B N 1
ATOM 1458 C CA . SER B 1 49 ? 12.609 13.609 0.591 1 65.88 49 SER B CA 1
ATOM 1459 C C . SER B 1 49 ? 11.656 12.422 0.607 1 65.88 49 SER B C 1
ATOM 1461 O O . SER B 1 49 ? 10.641 12.445 1.301 1 65.88 49 SER B O 1
ATOM 1463 N N . VAL B 1 50 ? 11.523 11.875 -0.421 1 78.44 50 VAL B N 1
ATOM 1464 C CA . VAL B 1 50 ? 10.836 10.594 -0.521 1 78.44 50 VAL B CA 1
ATOM 1465 C C . VAL B 1 50 ? 10.766 9.93 0.855 1 78.44 50 VAL B C 1
ATOM 1467 O O . VAL B 1 50 ? 9.727 9.383 1.236 1 78.44 50 VAL B O 1
ATOM 1470 N N . ALA B 1 51 ? 11.695 10.211 1.63 1 80.88 51 ALA B N 1
ATOM 1471 C CA . ALA B 1 51 ? 11.781 9.578 2.947 1 80.88 51 ALA B CA 1
ATOM 1472 C C . ALA B 1 51 ? 10.758 10.18 3.908 1 80.88 51 ALA B C 1
ATOM 1474 O O . ALA B 1 51 ? 10.102 9.453 4.656 1 80.88 51 ALA B O 1
ATOM 1475 N N . GLU B 1 52 ? 10.617 11.398 3.869 1 75.44 52 GLU B N 1
ATOM 1476 C CA . GLU B 1 52 ? 9.688 12.07 4.777 1 75.44 52 GLU B CA 1
ATOM 1477 C C . GLU B 1 52 ? 8.242 11.695 4.457 1 75.44 52 GLU B C 1
ATOM 1479 O O . GLU B 1 52 ? 7.434 11.492 5.367 1 75.44 52 GLU B O 1
ATOM 1484 N N . ILE B 1 53 ? 7.93 11.688 3.232 1 79.88 53 ILE B N 1
ATOM 1485 C CA . ILE B 1 53 ? 6.59 11.312 2.803 1 79.88 53 ILE B CA 1
ATOM 1486 C C . ILE B 1 53 ? 6.301 9.867 3.221 1 79.88 53 ILE B C 1
ATOM 1488 O O . ILE B 1 53 ? 5.234 9.578 3.768 1 79.88 53 ILE B O 1
ATOM 1492 N N . CYS B 1 54 ? 7.188 9.055 2.977 1 86.69 54 CYS B N 1
ATOM 1493 C CA . CYS B 1 54 ? 7.016 7.656 3.34 1 86.69 54 CYS B CA 1
ATOM 1494 C C . CYS B 1 54 ? 6.809 7.504 4.844 1 86.69 54 CYS B C 1
ATOM 1496 O O . CYS B 1 54 ? 5.949 6.734 5.281 1 86.69 54 CYS B O 1
ATOM 1498 N N . GLU B 1 55 ? 7.512 8.227 5.602 1 83.25 55 GLU B N 1
ATOM 1499 C CA . GLU B 1 55 ? 7.344 8.188 7.051 1 83.25 55 GLU B CA 1
ATOM 1500 C C . GLU B 1 55 ? 5.953 8.664 7.461 1 83.25 55 GLU B C 1
ATOM 1502 O O . GLU B 1 55 ? 5.316 8.07 8.336 1 83.25 55 GLU B O 1
ATOM 1507 N N . ALA B 1 56 ? 5.578 9.68 6.844 1 76.44 56 ALA B N 1
ATOM 1508 C CA . ALA B 1 56 ? 4.246 10.211 7.121 1 76.44 56 ALA B CA 1
ATOM 1509 C C . ALA B 1 56 ? 3.166 9.195 6.758 1 76.44 56 ALA B C 1
ATOM 1511 O O . ALA B 1 56 ? 2.209 9 7.516 1 76.44 56 ALA B O 1
ATOM 1512 N N . VAL B 1 57 ? 3.281 8.602 5.645 1 87.69 57 VAL B N 1
ATOM 1513 C CA . VAL B 1 57 ? 2.334 7.574 5.223 1 87.69 57 VAL B CA 1
ATOM 1514 C C . VAL B 1 57 ? 2.293 6.453 6.262 1 87.69 57 VAL B C 1
ATOM 1516 O O . VAL B 1 57 ? 1.214 6.023 6.676 1 87.69 57 VAL B O 1
ATOM 1519 N N . CYS B 1 58 ? 3.395 6.07 6.703 1 88.38 58 CYS B N 1
ATOM 1520 C CA . CYS B 1 58 ? 3.463 4.992 7.684 1 88.38 58 CYS B CA 1
ATOM 1521 C C . CYS B 1 58 ? 2.807 5.402 8.992 1 88.38 58 CYS B C 1
ATOM 1523 O O . CYS B 1 58 ? 2.105 4.605 9.625 1 88.38 58 CYS B O 1
ATOM 1525 N N . LEU B 1 59 ? 2.984 6.602 9.359 1 81.5 59 LEU B N 1
ATOM 1526 C CA . LEU B 1 59 ? 2.357 7.102 10.578 1 81.5 59 LEU B CA 1
ATOM 1527 C C . LEU B 1 59 ? 0.837 7.086 10.453 1 81.5 59 LEU B C 1
ATOM 1529 O O . LEU B 1 59 ? 0.139 6.684 11.391 1 81.5 59 LEU B O 1
ATOM 1533 N N . LEU B 1 60 ? 0.372 7.484 9.383 1 81.56 60 LEU B N 1
ATOM 1534 C CA . LEU B 1 60 ? -1.064 7.488 9.133 1 81.56 60 LEU B CA 1
ATOM 1535 C C . LEU B 1 60 ? -1.616 6.07 9.086 1 81.56 60 LEU B C 1
ATOM 1537 O O . LEU B 1 60 ? -2.676 5.793 9.656 1 81.56 60 LEU B O 1
ATOM 1541 N N . LEU B 1 61 ? -0.924 5.207 8.484 1 88.81 61 LEU B N 1
ATOM 1542 C CA . LEU B 1 61 ? -1.33 3.807 8.43 1 88.81 61 LEU B CA 1
ATOM 1543 C C . LEU B 1 61 ? -1.407 3.205 9.828 1 88.81 61 LEU B C 1
ATOM 1545 O O . LEU B 1 61 ? -2.32 2.432 10.125 1 88.81 61 LEU B O 1
ATOM 1549 N N . ASP B 1 62 ? -0.513 3.535 10.688 1 82.69 62 ASP B N 1
ATOM 1550 C CA . ASP B 1 62 ? -0.537 3.057 12.062 1 82.69 62 ASP B CA 1
ATOM 1551 C C . ASP B 1 62 ? -1.806 3.51 12.781 1 82.69 62 ASP B C 1
ATOM 1553 O O . ASP B 1 62 ? -2.311 2.812 13.664 1 82.69 62 ASP B O 1
ATOM 1557 N N . GLN B 1 63 ? -2.295 4.562 12.367 1 77.62 63 GLN B N 1
ATOM 1558 C CA . GLN B 1 63 ? -3.52 5.078 12.969 1 77.62 63 GLN B CA 1
ATOM 1559 C C . GLN B 1 63 ? -4.734 4.262 12.531 1 77.62 63 GLN B C 1
ATOM 1561 O O . GLN B 1 63 ? -5.766 4.262 13.203 1 77.62 63 GLN B O 1
ATOM 1566 N N . LEU B 1 64 ? -4.66 3.736 11.375 1 81.94 64 LEU B N 1
ATOM 1567 C CA . LEU B 1 64 ? -5.746 2.904 10.867 1 81.94 64 LEU B CA 1
ATOM 1568 C C . LEU B 1 64 ? -5.766 1.551 11.57 1 81.94 64 LEU B C 1
ATOM 1570 O O . LEU B 1 64 ? -6.793 0.872 11.594 1 81.94 64 LEU B O 1
ATOM 1574 N N . SER B 1 65 ? -4.609 1.157 12.039 1 75.94 65 SER B N 1
ATOM 1575 C CA . SER B 1 65 ? -4.512 -0.145 12.688 1 75.94 65 SER B CA 1
ATOM 1576 C C . SER B 1 65 ? -5.215 -0.14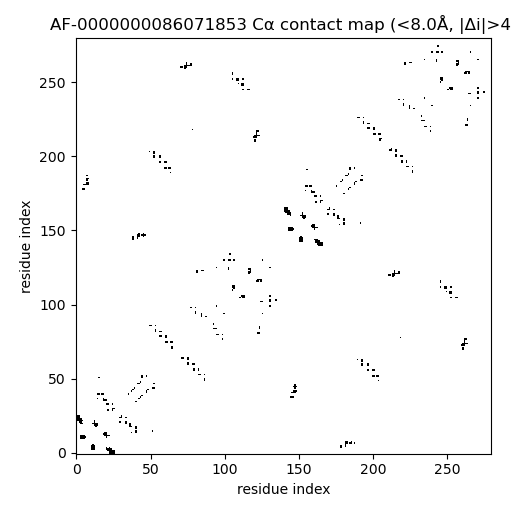2 14.039 1 75.94 65 SER B C 1
ATOM 1578 O O . SER B 1 65 ? -4.84 0.609 14.938 1 75.94 65 SER B O 1
ATOM 1580 N N . THR B 1 66 ? -6.477 -0.169 14.055 1 66.75 66 THR B N 1
ATOM 1581 C CA . THR B 1 66 ? -7.199 -0.283 15.312 1 66.75 66 THR B CA 1
ATOM 1582 C C . THR B 1 66 ? -7.281 -1.739 15.766 1 66.75 66 THR B C 1
ATOM 1584 O O . THR B 1 66 ? -7.387 -2.645 14.93 1 66.75 66 THR B O 1
ATOM 1587 N N . PRO B 1 67 ? -6.789 -1.933 16.969 1 57.03 67 PRO B N 1
ATOM 1588 C CA . PRO B 1 67 ? -6.746 -3.287 17.531 1 57.03 67 PRO B CA 1
ATOM 1589 C C . PRO B 1 67 ? -8.047 -4.055 17.312 1 57.03 67 PRO B C 1
ATOM 1591 O O . PRO B 1 67 ? -8.062 -5.289 17.375 1 57.03 67 PRO B O 1
ATOM 1594 N N . HIS B 1 68 ? -9.094 -3.447 17.109 1 53.78 68 HIS B N 1
ATOM 1595 C CA . HIS B 1 68 ? -10.352 -4.188 17.125 1 53.78 68 HIS B CA 1
ATOM 1596 C C . HIS B 1 68 ? -10.617 -4.859 15.781 1 53.78 68 HIS B C 1
ATOM 1598 O O . HIS B 1 68 ? -11.5 -5.719 15.672 1 53.78 68 HIS B O 1
ATOM 1604 N N . ALA B 1 69 ? -9.984 -4.414 14.781 1 56.5 69 ALA B N 1
ATOM 1605 C CA . ALA B 1 69 ? -10.32 -5.094 13.539 1 56.5 69 ALA B CA 1
ATOM 1606 C C . ALA B 1 69 ? -9.195 -6.023 13.094 1 56.5 69 ALA B C 1
ATOM 1608 O O . ALA B 1 69 ? -8.203 -5.57 12.523 1 56.5 69 ALA B O 1
ATOM 1609 N N . GLU B 1 70 ? -9.047 -7.195 13.656 1 58.25 70 GLU B N 1
ATOM 1610 C CA . GLU B 1 70 ? -8.039 -8.219 13.383 1 58.25 70 GLU B CA 1
ATOM 1611 C C . GLU B 1 70 ? -7.773 -8.344 11.883 1 58.25 70 GLU B C 1
ATOM 1613 O O . GLU B 1 70 ? -6.621 -8.477 11.461 1 58.25 70 GLU B O 1
ATOM 1618 N N . ASP B 1 71 ? -8.828 -8.141 11.055 1 63.16 71 ASP B N 1
ATOM 1619 C CA . ASP B 1 71 ? -8.734 -8.414 9.625 1 63.16 71 ASP B CA 1
ATOM 1620 C C . ASP B 1 71 ? -7.992 -7.301 8.898 1 63.16 71 ASP B C 1
ATOM 1622 O O . ASP B 1 71 ? -7.32 -7.547 7.895 1 63.16 71 ASP B O 1
ATOM 1626 N N . ASP B 1 72 ? -7.836 -6.223 9.547 1 75 72 ASP B N 1
ATOM 1627 C CA . ASP B 1 72 ? -7.285 -5.055 8.867 1 75 72 ASP B CA 1
ATOM 1628 C C . ASP B 1 72 ? -5.785 -4.926 9.125 1 75 72 ASP B C 1
ATOM 1630 O O . ASP B 1 72 ? -5.086 -4.203 8.414 1 75 72 ASP B O 1
ATOM 1634 N N . GLY B 1 73 ? -5.324 -5.809 9.984 1 85.75 73 GLY B N 1
ATOM 1635 C CA . GLY B 1 73 ? -3.941 -5.672 10.406 1 85.75 73 GLY B CA 1
ATOM 1636 C C . GLY B 1 73 ? -2.947 -6.102 9.344 1 85.75 73 GLY B C 1
ATOM 1637 O O . GLY B 1 73 ? -1.938 -5.426 9.125 1 85.75 73 GLY B O 1
ATOM 1638 N N . ASP B 1 74 ? -3.254 -7.145 8.742 1 90.62 74 ASP B N 1
ATOM 1639 C CA . ASP B 1 74 ? -2.338 -7.672 7.738 1 90.62 74 ASP B CA 1
ATOM 1640 C C . ASP B 1 74 ? -2.205 -6.715 6.559 1 90.62 74 ASP B C 1
ATOM 1642 O O . ASP B 1 74 ? -1.105 -6.504 6.043 1 90.62 74 ASP B O 1
ATOM 1646 N N . CYS B 1 75 ? -3.32 -6.145 6.203 1 93.25 75 CYS B N 1
ATOM 1647 C CA . CYS B 1 75 ? -3.324 -5.199 5.094 1 93.25 75 CYS B CA 1
ATOM 1648 C C . CYS B 1 75 ? -2.473 -3.977 5.414 1 93.25 75 CYS B C 1
ATOM 1650 O O . CYS B 1 75 ? -1.649 -3.557 4.598 1 93.25 75 CYS B O 1
ATOM 1652 N N . ILE B 1 76 ? -2.586 -3.498 6.57 1 94 76 ILE B N 1
ATOM 1653 C CA . ILE B 1 76 ? -1.861 -2.303 6.988 1 94 76 ILE B CA 1
ATOM 1654 C C . ILE B 1 76 ? -0.369 -2.611 7.082 1 94 76 ILE B C 1
ATOM 1656 O O . ILE B 1 76 ? 0.464 -1.821 6.629 1 94 76 ILE B O 1
ATOM 1660 N N . ARG B 1 77 ? -0.061 -3.697 7.66 1 93.94 77 ARG B N 1
ATOM 1661 C CA . ARG B 1 77 ? 1.332 -4.117 7.77 1 93.94 77 ARG B CA 1
ATOM 1662 C C . ARG B 1 77 ? 1.972 -4.246 6.391 1 93.94 77 ARG B C 1
ATOM 1664 O O . ARG B 1 77 ? 3.121 -3.848 6.195 1 93.94 77 ARG B O 1
ATOM 1671 N N . PHE B 1 78 ? 1.258 -4.805 5.523 1 96.12 78 PHE B N 1
ATOM 1672 C CA . PHE B 1 78 ? 1.744 -4.961 4.156 1 96.12 78 PHE B CA 1
ATOM 1673 C C . PHE B 1 78 ? 1.993 -3.602 3.516 1 96.12 78 PHE B C 1
ATOM 1675 O O . PHE B 1 78 ? 3.035 -3.385 2.893 1 96.12 78 PHE B O 1
ATOM 1682 N N . LEU B 1 79 ? 1.033 -2.76 3.652 1 96.75 79 LEU B N 1
ATOM 1683 C CA . LEU B 1 79 ? 1.169 -1.432 3.064 1 96.75 79 LEU B CA 1
ATOM 1684 C C . LEU B 1 79 ? 2.375 -0.7 3.646 1 96.75 79 LEU B C 1
ATOM 1686 O O . LEU B 1 79 ? 3.143 -0.079 2.908 1 96.75 79 LEU B O 1
ATOM 1690 N N . ARG B 1 80 ? 2.527 -0.823 4.871 1 94.44 80 ARG B N 1
ATOM 1691 C CA . ARG B 1 80 ? 3.68 -0.212 5.527 1 94.44 80 ARG B CA 1
ATOM 1692 C C . ARG B 1 80 ? 4.984 -0.782 4.98 1 94.44 80 ARG B C 1
ATOM 1694 O O . ARG B 1 80 ? 5.926 -0.036 4.703 1 94.44 80 ARG B O 1
ATOM 1701 N N . GLU B 1 81 ? 5.023 -2.088 4.91 1 96.31 81 GLU B N 1
ATOM 1702 C CA . GLU B 1 81 ? 6.188 -2.771 4.352 1 96.31 81 GLU B CA 1
ATOM 1703 C C . GLU B 1 81 ? 6.516 -2.256 2.953 1 96.31 81 GLU B C 1
ATOM 1705 O O . GLU B 1 81 ? 7.672 -1.959 2.65 1 96.31 81 GLU B O 1
ATOM 1710 N N . GLN B 1 82 ? 5.578 -2.154 2.1 1 96.25 82 GLN B N 1
ATOM 1711 C CA . GLN B 1 82 ? 5.762 -1.721 0.719 1 96.25 82 GLN B CA 1
ATOM 1712 C C . GLN B 1 82 ? 6.254 -0.278 0.655 1 96.25 82 GLN B C 1
ATOM 1714 O O . GLN B 1 82 ? 7.109 0.056 -0.167 1 96.25 82 GLN B O 1
ATOM 1719 N N . VAL B 1 83 ? 5.707 0.55 1.493 1 94.69 83 VAL B N 1
ATOM 1720 C CA . VAL B 1 83 ? 6.121 1.948 1.525 1 94.69 83 VAL B CA 1
ATOM 1721 C C . VAL B 1 83 ? 7.578 2.043 1.969 1 94.69 83 VAL B C 1
ATOM 1723 O O . VAL B 1 83 ? 8.359 2.816 1.404 1 94.69 83 VAL B O 1
ATOM 1726 N N . SER B 1 84 ? 7.902 1.287 2.961 1 93.69 84 SER B N 1
ATOM 1727 C CA . SER B 1 84 ? 9.281 1.266 3.434 1 93.69 84 SER B CA 1
ATOM 1728 C C . SER B 1 84 ? 10.234 0.785 2.342 1 93.69 84 SER B C 1
ATOM 1730 O O . SER B 1 84 ? 11.32 1.343 2.166 1 93.69 84 SER B O 1
ATOM 1732 N N . LEU B 1 85 ? 9.828 -0.202 1.646 1 94.31 85 LEU B N 1
ATOM 1733 C CA . LEU B 1 85 ? 10.641 -0.747 0.566 1 94.31 85 LEU B CA 1
ATOM 1734 C C . LEU B 1 85 ? 10.758 0.248 -0.585 1 94.31 85 LEU B C 1
ATOM 1736 O O . LEU B 1 85 ? 11.789 0.32 -1.252 1 94.31 85 LEU B O 1
ATOM 1740 N N . PHE B 1 86 ? 9.734 0.945 -0.773 1 91.44 86 PHE B N 1
ATOM 1741 C CA . PHE B 1 86 ? 9.711 1.956 -1.823 1 91.44 86 PHE B CA 1
ATOM 1742 C C . PHE B 1 86 ? 10.781 3.014 -1.579 1 91.44 86 PHE B C 1
ATOM 1744 O O . PHE B 1 86 ? 11.414 3.492 -2.521 1 91.44 86 PHE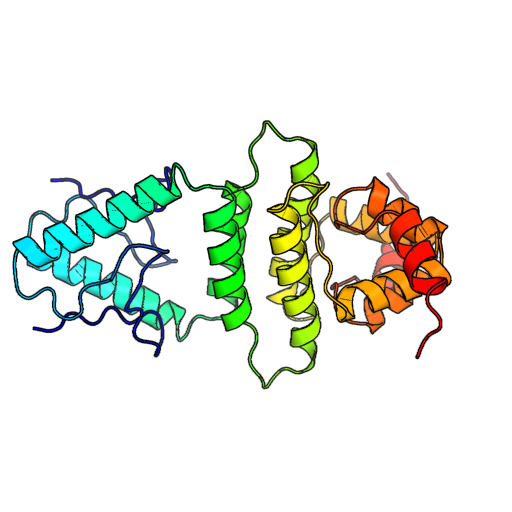 B O 1
ATOM 1751 N N . GLN B 1 87 ? 10.898 3.318 -0.415 1 87.06 87 GLN B N 1
ATOM 1752 C CA . GLN B 1 87 ? 11.844 4.355 -0.017 1 87.06 87 GLN B CA 1
ATOM 1753 C C . GLN B 1 87 ? 13.281 3.867 -0.163 1 87.06 87 GLN B C 1
ATOM 1755 O O . GLN B 1 87 ? 14.172 4.645 -0.506 1 87.06 87 GLN B O 1
ATOM 1760 N N . ALA B 1 88 ? 13.484 2.645 0.094 1 88.62 88 ALA B N 1
ATOM 1761 C CA . ALA B 1 88 ? 14.828 2.078 0.112 1 88.62 88 ALA B CA 1
ATOM 1762 C C . ALA B 1 88 ? 15.352 1.861 -1.305 1 88.62 88 ALA B C 1
ATOM 1764 O O . ALA B 1 88 ? 14.586 1.527 -2.211 1 88.62 88 ALA B O 1
ATOM 1765 N N . LYS B 1 89 ? 16.641 2.115 -1.443 1 86.56 89 LYS B N 1
ATOM 1766 C CA . LYS B 1 89 ? 17.297 1.675 -2.67 1 86.56 89 LYS B CA 1
ATOM 1767 C C . LYS B 1 89 ? 17.203 0.159 -2.828 1 86.56 89 LYS B C 1
ATOM 1769 O O . LYS B 1 89 ? 17.25 -0.576 -1.839 1 86.56 89 LYS B O 1
ATOM 1774 N N . LYS B 1 90 ? 17.125 -0.258 -4.07 1 87.38 90 LYS B N 1
ATOM 1775 C CA . LYS B 1 90 ? 16.922 -1.668 -4.391 1 87.38 90 LYS B CA 1
ATOM 1776 C C . LYS B 1 90 ? 17.969 -2.545 -3.693 1 87.38 90 LYS B C 1
ATOM 1778 O O . LYS B 1 90 ? 17.641 -3.621 -3.191 1 87.38 90 LYS B O 1
ATOM 1783 N N . GLN B 1 91 ? 19.188 -2.086 -3.643 1 86.69 91 GLN B N 1
ATOM 1784 C CA . GLN B 1 91 ? 20.297 -2.865 -3.088 1 86.69 91 GLN B CA 1
ATOM 1785 C C . GLN B 1 91 ? 20.281 -2.834 -1.562 1 86.69 91 GLN B C 1
ATOM 1787 O O . GLN B 1 91 ? 20.969 -3.629 -0.914 1 86.69 91 GLN B O 1
ATOM 1792 N N . ARG B 1 92 ? 19.484 -2.1 -0.91 1 88.56 92 ARG B N 1
ATOM 1793 C CA . ARG B 1 92 ? 19.484 -1.908 0.538 1 88.56 92 ARG B CA 1
ATOM 1794 C C . ARG B 1 92 ? 18.156 -2.32 1.148 1 88.56 92 ARG B C 1
ATOM 1796 O O . ARG B 1 92 ? 17.859 -1.991 2.301 1 88.56 92 ARG B O 1
ATOM 1803 N N . ARG B 1 93 ? 17.375 -2.986 0.371 1 91.62 93 ARG B N 1
ATOM 1804 C CA . ARG B 1 93 ? 16.062 -3.381 0.86 1 91.62 93 ARG B CA 1
ATOM 1805 C C . ARG B 1 93 ? 16.172 -4.504 1.887 1 91.62 93 ARG B C 1
ATOM 1807 O O . ARG B 1 93 ? 16.906 -5.469 1.681 1 91.62 93 ARG B O 1
ATOM 1814 N N . ARG B 1 94 ? 15.562 -4.195 3 1 91.44 94 ARG B N 1
ATOM 1815 C CA . ARG B 1 94 ? 15.414 -5.199 4.047 1 91.44 94 ARG B CA 1
ATOM 1816 C C . ARG B 1 94 ? 13.945 -5.598 4.219 1 91.44 94 ARG B C 1
ATOM 1818 O O . ARG B 1 94 ? 13.086 -4.734 4.398 1 91.44 94 ARG B O 1
ATOM 1825 N N . TYR B 1 95 ? 13.734 -6.906 4.223 1 94.75 95 TYR B N 1
ATOM 1826 C CA . TYR B 1 95 ? 12.375 -7.426 4.289 1 94.75 95 TYR B CA 1
ATOM 1827 C C . TYR B 1 95 ? 12.055 -7.938 5.691 1 94.75 95 TYR B C 1
ATOM 1829 O O . TYR B 1 95 ? 12.898 -8.555 6.34 1 94.75 95 TYR B O 1
ATOM 1837 N N . SER B 1 96 ? 10.914 -7.656 6.129 1 94.5 96 SER B N 1
ATOM 1838 C CA . SER B 1 96 ? 10.484 -8.211 7.406 1 94.5 96 SER B CA 1
ATOM 1839 C C . SER B 1 96 ? 10.336 -9.727 7.328 1 94.5 96 SER B C 1
ATOM 1841 O O . SER B 1 96 ? 10.133 -10.281 6.246 1 94.5 96 SER B O 1
ATOM 1843 N N . ALA B 1 97 ? 10.383 -10.406 8.484 1 93.88 97 ALA B N 1
ATOM 1844 C CA . ALA B 1 97 ? 10.242 -11.859 8.539 1 93.88 97 ALA B CA 1
ATOM 1845 C C . ALA B 1 97 ? 8.867 -12.297 8.047 1 93.88 97 ALA B C 1
ATOM 1847 O O . ALA B 1 97 ? 8.75 -13.25 7.27 1 93.88 97 ALA B O 1
ATOM 1848 N N . ASP B 1 98 ? 7.82 -11.617 8.5 1 93.5 98 ASP B N 1
ATOM 1849 C CA . ASP B 1 98 ? 6.453 -11.945 8.102 1 93.5 98 ASP B CA 1
ATOM 1850 C C . ASP B 1 98 ? 6.281 -11.82 6.586 1 93.5 98 ASP B C 1
ATOM 1852 O O . ASP B 1 98 ? 5.652 -12.672 5.957 1 93.5 98 ASP B O 1
ATOM 1856 N N . PHE B 1 99 ? 6.898 -10.805 6.023 1 95.94 99 PHE B N 1
ATOM 1857 C CA . PHE B 1 99 ? 6.781 -10.578 4.59 1 95.94 99 PHE B CA 1
ATOM 1858 C C . PHE B 1 99 ? 7.562 -11.633 3.812 1 95.94 99 PHE B C 1
ATOM 1860 O O . PHE B 1 99 ? 7.105 -12.109 2.771 1 95.94 99 PHE B O 1
ATOM 1867 N N . MET B 1 100 ? 8.68 -12.023 4.301 1 96.44 100 MET B N 1
ATOM 1868 C CA . MET B 1 100 ? 9.484 -13.055 3.652 1 96.44 100 MET B CA 1
ATOM 1869 C C . MET B 1 100 ? 8.75 -14.391 3.637 1 96.44 100 MET B C 1
ATOM 1871 O O . MET B 1 100 ? 8.797 -15.117 2.643 1 96.44 100 MET B O 1
ATOM 1875 N N . VAL B 1 101 ? 8.133 -14.703 4.723 1 95 101 VAL B N 1
ATOM 1876 C CA . VAL B 1 101 ? 7.352 -15.938 4.781 1 95 101 VAL B CA 1
ATOM 1877 C C . VAL B 1 101 ? 6.246 -15.898 3.729 1 95 101 VAL B C 1
ATOM 1879 O O . VAL B 1 101 ? 6.047 -16.859 2.994 1 95 101 VAL B O 1
ATOM 1882 N N . PHE B 1 102 ? 5.559 -14.805 3.664 1 96.44 102 PHE B N 1
ATOM 1883 C CA . PHE B 1 102 ? 4.516 -14.602 2.662 1 96.44 102 PHE B CA 1
ATOM 1884 C C . PHE B 1 102 ? 5.062 -14.844 1.26 1 96.44 102 PHE B C 1
ATOM 1886 O O . PHE B 1 102 ? 4.457 -15.562 0.468 1 96.44 102 PHE B O 1
ATOM 1893 N N . CYS B 1 103 ? 6.188 -14.234 0.997 1 97.56 103 CYS B N 1
ATOM 1894 C CA . CYS B 1 103 ? 6.801 -14.328 -0.324 1 97.56 103 CYS B CA 1
ATOM 1895 C C . CYS B 1 103 ? 7.254 -15.75 -0.615 1 97.56 103 CYS B C 1
ATOM 1897 O O . CYS B 1 103 ? 7.074 -16.25 -1.727 1 97.56 103 CYS B O 1
ATOM 1899 N N . CYS B 1 104 ? 7.816 -16.375 0.355 1 97.12 104 CYS B N 1
ATOM 1900 C CA . CYS B 1 104 ? 8.297 -17.734 0.189 1 97.12 104 CYS B CA 1
ATOM 1901 C C . CYS B 1 104 ? 7.148 -18.688 -0.128 1 97.12 104 CYS B C 1
ATOM 1903 O O . CYS B 1 104 ? 7.262 -19.531 -1.021 1 97.12 104 CYS B O 1
ATOM 1905 N N . ILE B 1 105 ? 6.102 -18.594 0.572 1 97.31 105 ILE B N 1
ATOM 1906 C CA . ILE B 1 105 ? 4.93 -19.422 0.337 1 97.31 105 ILE B CA 1
ATOM 1907 C C . ILE B 1 105 ? 4.367 -19.141 -1.056 1 97.31 105 ILE B C 1
ATOM 1909 O O . ILE B 1 105 ? 4.09 -20.078 -1.817 1 97.31 105 ILE B O 1
ATOM 1913 N N . LEU B 1 106 ? 4.246 -17.891 -1.384 1 97.75 106 LEU B N 1
ATOM 1914 C CA . LEU B 1 106 ? 3.748 -17.516 -2.701 1 97.75 106 LEU B CA 1
ATOM 1915 C C . LEU B 1 106 ? 4.613 -18.109 -3.805 1 97.75 106 LEU B C 1
ATOM 1917 O O . LEU B 1 106 ? 4.09 -18.688 -4.77 1 97.75 106 LEU B O 1
ATOM 1921 N N . PHE B 1 107 ? 5.871 -18.016 -3.662 1 97.62 107 PHE B N 1
ATOM 1922 C CA . PHE B 1 107 ? 6.816 -18.547 -4.637 1 97.62 107 PHE B CA 1
ATOM 1923 C C . PHE B 1 107 ? 6.703 -20.062 -4.73 1 97.62 107 PHE B C 1
ATOM 1925 O O . PHE B 1 107 ? 6.832 -20.641 -5.812 1 97.62 107 PHE B O 1
ATOM 1932 N N . THR B 1 108 ? 6.555 -20.703 -3.615 1 96.69 108 THR B N 1
ATOM 1933 C CA . THR B 1 108 ? 6.398 -22.156 -3.58 1 96.69 108 THR B CA 1
ATOM 1934 C C . THR B 1 108 ? 5.109 -22.578 -4.277 1 96.69 108 THR B C 1
ATOM 1936 O O . THR B 1 108 ? 5.082 -23.578 -4.992 1 96.69 108 THR B O 1
ATOM 1939 N N . ILE B 1 109 ? 4.059 -21.859 -4.051 1 97.69 109 ILE B N 1
ATOM 1940 C CA . ILE B 1 109 ? 2.768 -22.172 -4.652 1 97.69 109 ILE B CA 1
ATOM 1941 C C . ILE B 1 109 ? 2.85 -22 -6.168 1 97.69 109 ILE B C 1
ATOM 1943 O O . ILE B 1 109 ? 2.381 -22.859 -6.922 1 97.69 109 ILE B O 1
ATOM 1947 N N . SER B 1 110 ? 3.457 -20.844 -6.586 1 98.25 110 SER B N 1
ATOM 1948 C CA . SER B 1 110 ? 3.547 -20.594 -8.023 1 98.25 110 SER B CA 1
ATOM 1949 C C . SER B 1 110 ? 4.691 -19.641 -8.352 1 98.25 110 SER B C 1
ATOM 1951 O O . SER B 1 110 ? 4.527 -18.422 -8.289 1 98.25 110 SER B O 1
ATOM 1953 N N . PRO B 1 111 ? 5.758 -20.203 -8.805 1 97.75 111 PRO B N 1
ATOM 1954 C CA . PRO B 1 111 ? 6.867 -19.344 -9.227 1 97.75 111 PRO B CA 1
ATOM 1955 C C . PRO B 1 111 ? 6.492 -18.438 -10.398 1 97.75 111 PRO B C 1
ATOM 1957 O O . PRO B 1 111 ? 7.012 -17.312 -10.5 1 97.75 111 PRO B O 1
ATOM 1960 N N . HIS B 1 112 ? 5.562 -18.906 -11.211 1 98.12 112 HIS B N 1
ATOM 1961 C CA . HIS B 1 112 ? 5.148 -18.109 -12.352 1 98.12 112 HIS B CA 1
ATOM 1962 C C . HIS B 1 112 ? 4.332 -16.891 -11.914 1 98.12 112 HIS B C 1
ATOM 1964 O O . HIS B 1 112 ? 4.512 -15.789 -12.438 1 98.12 112 HIS B O 1
ATOM 1970 N N . ALA B 1 113 ? 3.447 -17.078 -10.984 1 98.25 113 ALA B N 1
ATOM 1971 C CA . ALA B 1 113 ? 2.662 -15.969 -10.445 1 98.25 113 ALA B CA 1
ATOM 1972 C C . ALA B 1 113 ? 3.557 -14.953 -9.734 1 98.25 113 ALA B C 1
ATOM 1974 O O . ALA B 1 113 ? 3.375 -13.75 -9.883 1 98.25 113 ALA B O 1
ATOM 1975 N N . TYR B 1 114 ? 4.512 -15.523 -9.008 1 97.94 114 TYR B N 1
ATOM 1976 C CA . TYR B 1 114 ? 5.473 -14.672 -8.312 1 97.94 114 TYR B CA 1
ATOM 1977 C C . TYR B 1 114 ? 6.219 -13.773 -9.297 1 97.94 114 TYR B C 1
ATOM 1979 O O . TYR B 1 114 ? 6.352 -12.57 -9.07 1 97.94 114 TYR B O 1
ATOM 1987 N N . ALA B 1 115 ? 6.668 -14.406 -10.375 1 97.88 115 ALA B N 1
ATOM 1988 C CA . ALA B 1 115 ? 7.402 -13.672 -11.398 1 97.88 115 ALA B CA 1
ATOM 1989 C C . ALA B 1 115 ? 6.52 -12.602 -12.047 1 97.88 115 ALA B C 1
ATOM 1991 O O . ALA B 1 115 ? 6.984 -11.5 -12.336 1 97.88 115 ALA B O 1
ATOM 1992 N N . TYR B 1 116 ? 5.387 -12.938 -12.266 1 98.06 116 TYR B N 1
ATOM 1993 C CA . TYR B 1 116 ? 4.453 -11.992 -12.875 1 98.06 116 TYR B CA 1
ATOM 1994 C C . TYR B 1 116 ? 4.27 -10.766 -11.992 1 98.06 116 TYR B C 1
ATOM 1996 O O . TYR B 1 116 ? 4.352 -9.633 -12.469 1 98.06 116 TYR B O 1
ATOM 2004 N N . ILE B 1 117 ? 3.975 -10.969 -10.68 1 97.75 117 ILE B N 1
ATOM 2005 C CA . ILE B 1 117 ? 3.76 -9.867 -9.75 1 97.75 117 ILE B CA 1
ATOM 2006 C C . ILE B 1 117 ? 5.004 -8.984 -9.695 1 97.75 117 ILE B C 1
ATOM 2008 O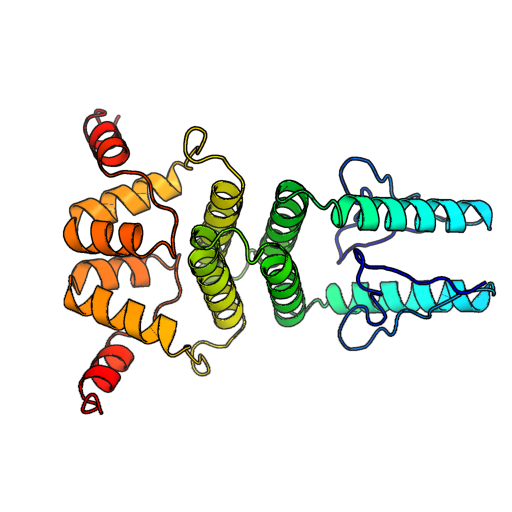 O . ILE B 1 117 ? 4.906 -7.754 -9.727 1 97.75 117 ILE B O 1
ATOM 2012 N N . ARG B 1 118 ? 6.109 -9.648 -9.656 1 96.5 118 ARG B N 1
ATOM 2013 C CA . ARG B 1 118 ? 7.367 -8.914 -9.562 1 96.5 118 ARG B CA 1
ATOM 2014 C C . ARG B 1 118 ? 7.602 -8.078 -10.82 1 96.5 118 ARG B C 1
ATOM 2016 O O . ARG B 1 118 ? 8.023 -6.922 -10.727 1 96.5 118 ARG B O 1
ATOM 2023 N N . SER B 1 119 ? 7.398 -8.672 -11.992 1 96.06 119 SER B N 1
ATOM 2024 C CA . SER B 1 119 ? 7.652 -8 -13.258 1 96.06 119 SER B CA 1
ATOM 2025 C C . SER B 1 119 ? 6.672 -6.855 -13.484 1 96.06 119 SER B C 1
ATOM 2027 O O . SER B 1 119 ? 7.004 -5.863 -14.133 1 96.06 119 SER B O 1
ATOM 2029 N N . HIS B 1 120 ? 5.484 -7.039 -13 1 94.75 120 HIS B N 1
ATOM 2030 C CA . HIS B 1 120 ? 4.48 -5.992 -13.156 1 94.75 120 HIS B CA 1
ATOM 2031 C C . HIS B 1 120 ? 4.91 -4.707 -12.461 1 94.75 120 HIS B C 1
ATOM 2033 O O . HIS B 1 120 ? 4.586 -3.609 -12.914 1 94.75 120 HIS B O 1
ATOM 2039 N N . GLY B 1 121 ? 5.508 -4.859 -11.242 1 93.25 121 GLY B N 1
ATOM 2040 C CA . GLY B 1 121 ? 6.098 -3.709 -10.57 1 93.25 121 GLY B CA 1
ATOM 2041 C C . GLY B 1 121 ? 5.156 -3.055 -9.578 1 93.25 121 GLY B C 1
ATOM 2042 O O . GLY B 1 121 ? 5.512 -2.059 -8.945 1 93.25 121 GLY B O 1
ATOM 2043 N N . SER B 1 122 ? 3.953 -3.553 -9.414 1 93.44 122 SER B N 1
ATOM 2044 C CA . SER B 1 122 ? 2.982 -3.008 -8.469 1 93.44 122 SER B CA 1
ATOM 2045 C C . SER B 1 122 ? 3.398 -3.279 -7.027 1 93.44 122 SER B C 1
ATOM 2047 O O . SER B 1 122 ? 3.135 -2.471 -6.137 1 93.44 122 SER B O 1
ATOM 2049 N N . ILE B 1 123 ? 3.971 -4.387 -6.84 1 96.69 123 ILE B N 1
ATOM 2050 C CA . ILE B 1 123 ? 4.418 -4.82 -5.52 1 96.69 123 ILE B CA 1
ATOM 2051 C C . ILE B 1 123 ? 5.922 -5.078 -5.543 1 96.69 123 ILE B C 1
ATOM 2053 O O . ILE B 1 123 ? 6.434 -5.73 -6.457 1 96.69 123 ILE B O 1
ATOM 2057 N N . ILE B 1 124 ? 6.562 -4.52 -4.598 1 96.5 124 ILE B N 1
ATOM 2058 C CA . ILE B 1 124 ? 7.996 -4.777 -4.473 1 96.5 124 ILE B CA 1
ATOM 2059 C C . ILE B 1 124 ? 8.219 -6.105 -3.758 1 96.5 124 ILE B C 1
ATOM 2061 O O . ILE B 1 124 ? 7.902 -6.242 -2.572 1 96.5 124 ILE B O 1
ATOM 2065 N N . LEU B 1 125 ? 8.75 -7.012 -4.52 1 96.88 125 LEU B N 1
ATOM 2066 C CA . LEU B 1 125 ? 9.031 -8.344 -4.004 1 96.88 125 LEU B CA 1
ATOM 2067 C C . LEU B 1 125 ? 10.523 -8.656 -4.094 1 96.88 125 LEU B C 1
ATOM 2069 O O . LEU B 1 125 ? 11.203 -8.188 -5 1 96.88 125 LEU B O 1
ATOM 2073 N N . PRO B 1 126 ? 10.953 -9.461 -3.164 1 96.31 126 PRO B N 1
ATOM 2074 C CA . PRO B 1 126 ? 12.359 -9.883 -3.258 1 96.31 126 PRO B CA 1
ATOM 2075 C C . PRO B 1 126 ? 12.656 -10.656 -4.539 1 96.31 126 PRO B C 1
ATOM 2077 O O . PRO B 1 126 ? 11.766 -11.312 -5.09 1 96.31 126 PRO B O 1
ATOM 2080 N N . HIS B 1 127 ? 13.844 -10.484 -4.992 1 95.88 127 HIS B N 1
ATOM 2081 C CA . HIS B 1 127 ? 14.273 -11.305 -6.121 1 95.88 127 HIS B CA 1
ATOM 2082 C C . HIS B 1 127 ? 14.172 -12.789 -5.797 1 95.88 127 HIS B C 1
ATOM 2084 O O . HIS B 1 127 ? 14.445 -13.195 -4.664 1 95.88 127 HIS B O 1
ATOM 2090 N N . PRO B 1 128 ? 13.93 -13.578 -6.828 1 95.31 128 PRO B N 1
ATOM 2091 C CA . PRO B 1 128 ? 13.812 -15.023 -6.578 1 95.31 128 PRO B CA 1
ATOM 2092 C C . PRO B 1 128 ? 15.055 -15.617 -5.926 1 95.31 128 PRO B C 1
ATOM 2094 O O . PRO B 1 128 ? 14.953 -16.562 -5.141 1 95.31 128 PRO B O 1
ATOM 2097 N N . MET B 1 129 ? 16.156 -15.109 -6.211 1 93.31 129 MET B N 1
ATOM 2098 C CA . MET B 1 129 ? 17.391 -15.594 -5.605 1 93.31 129 MET B CA 1
ATOM 2099 C C . MET B 1 129 ? 17.375 -15.406 -4.094 1 93.31 129 MET B C 1
ATOM 2101 O O . MET B 1 129 ? 17.875 -16.25 -3.352 1 93.31 129 MET B O 1
ATOM 2105 N N . THR B 1 130 ? 16.844 -14.273 -3.662 1 93.31 130 THR B N 1
ATOM 2106 C CA . THR B 1 130 ? 16.719 -14 -2.236 1 93.31 130 THR B CA 1
ATOM 2107 C C . THR B 1 130 ? 15.781 -15.016 -1.578 1 93.31 130 THR B C 1
ATOM 2109 O O . THR B 1 130 ? 16.062 -15.508 -0.486 1 93.31 130 THR B O 1
ATOM 2112 N N . ILE B 1 131 ? 14.719 -15.461 -2.236 1 94.56 131 ILE B N 1
ATOM 2113 C CA . ILE B 1 131 ? 13.742 -16.422 -1.738 1 94.56 131 ILE B CA 1
ATOM 2114 C C . ILE B 1 131 ? 14.391 -17.797 -1.601 1 94.56 131 ILE B C 1
ATOM 2116 O O . ILE B 1 131 ? 14.219 -18.484 -0.586 1 94.56 131 ILE B O 1
ATOM 2120 N N . ARG B 1 132 ? 15.117 -18.141 -2.609 1 91.94 132 ARG B N 1
ATOM 2121 C CA . ARG B 1 132 ? 15.773 -19.438 -2.613 1 91.94 132 ARG B CA 1
ATOM 2122 C C . ARG B 1 132 ? 16.797 -19.531 -1.482 1 91.94 132 ARG B C 1
ATOM 2124 O O . ARG B 1 132 ? 16.969 -20.609 -0.892 1 91.94 132 ARG B O 1
ATOM 2131 N N . SER B 1 133 ? 17.422 -18.391 -1.217 1 89.94 133 SER B N 1
ATOM 2132 C CA . SER B 1 133 ? 18.422 -18.359 -0.154 1 89.94 133 SER B CA 1
ATOM 2133 C C . SER B 1 133 ? 17.781 -18.578 1.214 1 89.94 133 SER B C 1
ATOM 2135 O O . SER B 1 133 ? 18.375 -19.203 2.094 1 89.94 133 SER B O 1
ATOM 2137 N N . VAL B 1 134 ? 16.625 -18.125 1.397 1 86.69 134 VAL B N 1
ATOM 2138 C CA . VAL B 1 134 ? 15.898 -18.281 2.654 1 86.69 134 VAL B CA 1
ATOM 2139 C C . VAL B 1 134 ? 15.477 -19.75 2.82 1 86.69 134 VAL B C 1
ATOM 2141 O O . VAL B 1 134 ? 15.516 -20.281 3.928 1 86.69 134 VAL B O 1
ATOM 2144 N N . HIS B 1 135 ? 14.992 -20.406 1.806 1 80.31 135 HIS B N 1
ATOM 2145 C CA . HIS B 1 135 ? 14.609 -21.812 1.826 1 80.31 135 HIS B CA 1
ATOM 2146 C C . HIS B 1 135 ? 15.797 -22.703 2.178 1 80.31 135 HIS B C 1
ATOM 2148 O O . HIS B 1 135 ? 15.633 -23.75 2.789 1 80.31 135 HIS B O 1
ATOM 2154 N N . ALA B 1 136 ? 16.859 -22.266 1.662 1 74.25 136 ALA B N 1
ATOM 2155 C CA . ALA B 1 136 ? 18.078 -23.047 1.907 1 74.25 136 ALA B CA 1
ATOM 2156 C C . ALA B 1 136 ? 18.484 -22.984 3.377 1 74.25 136 ALA B C 1
ATOM 2158 O O . ALA B 1 136 ? 19.281 -23.797 3.842 1 74.25 136 ALA B O 1
ATOM 2159 N N . LEU B 1 137 ? 17.938 -21.953 3.996 1 63.31 137 LEU B N 1
ATOM 2160 C CA . LEU B 1 137 ? 18.234 -21.891 5.422 1 63.31 137 LEU B CA 1
ATOM 2161 C C . LEU B 1 137 ? 17.406 -22.891 6.199 1 63.31 137 LEU B C 1
ATOM 2163 O O . LEU B 1 137 ? 16.234 -23.141 5.863 1 63.31 137 LEU B O 1
ATOM 2167 N N . PRO B 1 138 ? 18.016 -23.922 6.805 1 53.28 138 PRO B N 1
ATOM 2168 C CA . PRO B 1 138 ? 17.281 -24.922 7.594 1 53.28 138 PRO B CA 1
ATOM 2169 C C . PRO B 1 138 ? 16.234 -24.281 8.508 1 53.28 138 PRO B C 1
ATOM 2171 O O . PRO B 1 138 ? 16.469 -23.234 9.102 1 53.28 138 PRO B O 1
ATOM 2174 N N . MET B 1 139 ? 14.961 -24.359 8.023 1 45.03 139 MET B N 1
ATOM 2175 C CA . MET B 1 139 ? 13.984 -23.938 9.031 1 45.03 139 MET B CA 1
ATOM 2176 C C . MET B 1 139 ? 14.438 -24.344 10.43 1 45.03 139 MET B C 1
ATOM 2178 O O . MET B 1 139 ? 14.805 -25.5 10.648 1 45.03 139 MET B O 1
ATOM 2182 N N . ALA B 1 140 ? 14.75 -23.516 11.375 1 33.56 140 ALA B N 1
ATOM 2183 C CA . ALA B 1 140 ? 15.148 -23.891 12.727 1 33.56 140 ALA B CA 1
ATOM 2184 C C . ALA B 1 140 ? 14.07 -24.719 13.414 1 33.56 140 ALA B C 1
ATOM 2186 O O . ALA B 1 140 ? 12.875 -24.5 13.203 1 33.56 140 ALA B O 1
#

Sequence (280 aa):
MSVTLHVMKTAVRKLGANLVVPEIADSKNGIVELLEGIEKWDGDLMSDSVAEICEAVCLLLDQLSTPHAEDDGDCIRFLREQVSLFQAKKQRRRYSADFMVFCCILFTISPHAYAYIRSHGSIILPHPMTIRSVHALPMAMSVTLHVMKTAVRKLGANLVVPEIADSKNGIVELLEGIEKWDGDLMSDSVAEICEAVCLLLDQLSTPHAEDDGDCIRFLREQVSLFQAKKQRRRYSADFMVFCCILFTISPHAYAYIRSHGSIILPHPMTIRSVHALPMA

InterPro domains:
  IPR021896 THAP9-like, helix-turn-helix domain [PF12017] (82-132)

Solvent-accessible surface area (backbone atoms only — not comparable to full-atom values): 15385 Å² total; per-residue (Å²): 98,73,31,76,52,40,57,37,85,44,70,37,52,52,49,64,96,75,21,67,44,64,48,29,54,73,42,78,65,41,44,50,51,44,50,47,36,47,40,45,39,20,44,50,43,48,66,29,43,65,58,53,50,44,50,50,43,42,54,49,47,55,67,66,54,46,87,83,45,73,73,52,41,43,28,44,53,42,51,41,50,48,44,55,46,66,62,35,53,83,92,65,57,78,78,54,71,71,55,47,51,53,50,44,50,40,36,70,69,25,54,66,42,44,48,48,47,42,71,67,33,43,47,88,63,80,56,69,68,60,47,53,54,55,67,69,41,74,80,127,99,68,35,67,49,38,52,36,98,42,71,36,50,54,51,71,96,76,24,65,42,63,46,33,52,67,42,77,67,42,45,50,49,46,49,46,36,48,44,46,43,16,47,51,39,43,67,32,42,64,57,54,50,42,50,49,41,42,56,52,46,57,66,65,52,45,86,83,45,72,72,52,42,44,28,44,52,42,52,41,51,47,44,54,47,65,61,36,54,84,91,67,59,78,78,54,69,72,55,47,52,53,51,45,51,40,36,70,69,26,54,66,41,44,48,48,47,44,71,67,33,43,47,89,61,79,53,68,67,59,46,53,54,55,66,68,40,74,80,127

pLDDT: mean 71.25, std 24.75, range [23.14, 98.25]